Protein AF-0000000076817475 (afdb_homodimer)

Sequence (194 aa):
VDVDVATHVIVQDDGPKRSMLYIETADRPGLLLEVIKIITDVNVDVESAEIDTEGLVAKDKFHVSYRGAKLNSSLSQVLVNCLRYYLRRPETDEDSYVDVDVATHVIVQDDGPKRSMLYIETADRPGLLLEVIKIITDVNVDVESAEIDTEGLVAKDKFHVSYRGAKLNSSLSQVLVNCLRYYLRRPETDEDSY

Nearest PDB structures (foldseek):
  1sc6-assembly1_A  TM=7.808E-01  e=1.447E-03  Escherichia coli
  3k5p-assembly1_A  TM=7.601E-01  e=1.845E-03  Brucella abortus 2308
  2nyi-assembly1_A  TM=7.761E-01  e=9.490E-03  Galdieria sulphuraria
  6dzs-assembly1_A  TM=6.562E-01  e=2.655E-03  Mycoli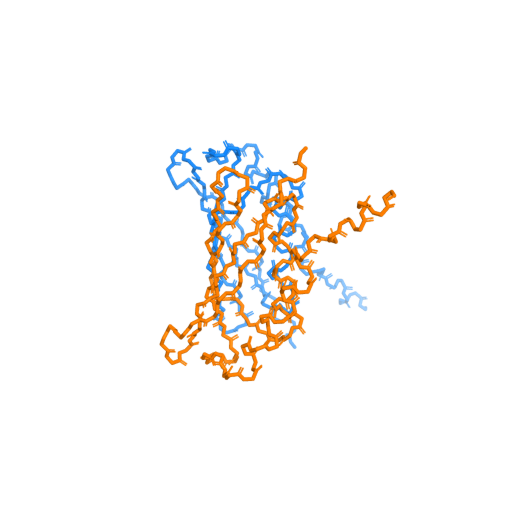cibacterium hassiacum DSM 44199
  1zpv-assembly1_C  TM=7.149E-01  e=4.882E-02  Streptococcus pneumoniae TIGR4

Structure (mmCIF, N/CA/C/O backbone):
data_AF-0000000076817475-model_v1
#
loop_
_entity.id
_entity.type
_entity.pdbx_description
1 polymer 'ACT domain-containing protein ACR'
#
loop_
_atom_site.group_PDB
_atom_site.id
_atom_site.type_symbol
_atom_site.label_atom_id
_atom_site.label_alt_id
_atom_site.label_comp_id
_atom_site.label_asym_id
_atom_site.label_entity_id
_atom_site.label_seq_id
_atom_site.pdbx_PDB_ins_code
_atom_site.Cartn_x
_atom_site.Cartn_y
_atom_site.Cartn_z
_atom_site.occupancy
_atom_site.B_iso_or_equiv
_atom_site.auth_seq_id
_atom_site.auth_comp_id
_atom_site.auth_asym_id
_atom_site.auth_atom_id
_atom_site.pdbx_PDB_model_num
ATOM 1 N N . VAL A 1 1 ? -27 4.543 -3.855 1 37.38 1 VAL A N 1
ATOM 2 C CA . VAL A 1 1 ? -27 5.383 -2.66 1 37.38 1 VAL A CA 1
ATOM 3 C C . VAL A 1 1 ? -25.578 5.805 -2.324 1 37.38 1 VAL A C 1
ATOM 5 O O . VAL A 1 1 ? -24.719 4.965 -2.035 1 37.38 1 VAL A O 1
ATOM 8 N N . ASP A 1 2 ? -25.156 6.809 -2.99 1 50.72 2 ASP A N 1
ATOM 9 C CA . ASP A 1 2 ? -23.875 7.465 -2.697 1 50.72 2 ASP A CA 1
ATOM 10 C C . ASP A 1 2 ? -23.703 7.668 -1.193 1 50.72 2 ASP A C 1
ATOM 12 O O . ASP A 1 2 ? -24.484 8.367 -0.558 1 50.72 2 ASP A O 1
ATOM 16 N N . VAL A 1 3 ? -23.422 6.547 -0.497 1 55.88 3 VAL A N 1
ATOM 17 C CA . VAL A 1 3 ? -23.266 6.68 0.948 1 55.88 3 VAL A CA 1
ATOM 18 C C . VAL A 1 3 ? -22.406 7.906 1.263 1 55.88 3 VAL A C 1
ATOM 20 O O . VAL A 1 3 ? -21.297 8.055 0.735 1 55.88 3 VAL A O 1
ATOM 23 N N . ASP A 1 4 ? -23 8.977 1.697 1 70 4 ASP A N 1
ATOM 24 C CA . ASP A 1 4 ? -22.359 10.219 2.127 1 70 4 ASP A CA 1
ATOM 25 C C . ASP A 1 4 ? -21.453 9.969 3.33 1 70 4 ASP A C 1
ATOM 27 O O . ASP A 1 4 ? -21.875 10.141 4.477 1 70 4 ASP A O 1
ATOM 31 N N . VAL A 1 5 ? -20.391 9.219 3.059 1 80.56 5 VAL A N 1
ATOM 32 C CA . VAL A 1 5 ? -19.453 9.008 4.156 1 80.56 5 VAL A CA 1
ATOM 33 C C . VAL A 1 5 ? -18.422 10.133 4.18 1 80.56 5 VAL A C 1
ATOM 35 O O . VAL A 1 5 ? -17.781 10.414 3.17 1 80.56 5 VAL A O 1
ATOM 38 N N . ALA A 1 6 ? -18.453 10.844 5.289 1 89.25 6 ALA A N 1
ATOM 39 C CA . ALA A 1 6 ? -17.453 11.891 5.469 1 89.25 6 ALA A CA 1
ATOM 40 C C . ALA A 1 6 ? -16.047 11.297 5.484 1 89.25 6 ALA A C 1
ATOM 42 O O . ALA A 1 6 ? -15.836 10.195 5.988 1 89.25 6 ALA A O 1
ATOM 43 N N . THR A 1 7 ? -15.141 11.992 4.852 1 95.38 7 THR A N 1
ATOM 44 C CA . THR A 1 7 ? -13.727 11.609 4.871 1 95.38 7 THR A CA 1
ATOM 45 C C . THR A 1 7 ? -13.031 12.188 6.094 1 95.38 7 THR A C 1
ATOM 47 O O . THR A 1 7 ? -13.062 13.398 6.316 1 95.38 7 THR A O 1
ATOM 50 N N . HIS A 1 8 ? -12.461 11.336 6.953 1 96.56 8 HIS A N 1
ATOM 51 C CA . HIS A 1 8 ? -11.672 11.727 8.117 1 96.56 8 HIS A CA 1
ATOM 52 C C . HIS A 1 8 ? -10.227 11.281 7.969 1 96.56 8 HIS A C 1
ATOM 54 O O . HIS A 1 8 ? -9.953 10.125 7.633 1 96.56 8 HIS A O 1
ATOM 60 N N . VAL A 1 9 ? -9.375 12.258 8.18 1 98.19 9 VAL A N 1
ATOM 61 C CA . VAL A 1 9 ? -7.941 11.992 8.102 1 98.19 9 VAL A CA 1
ATOM 62 C C . VAL A 1 9 ? -7.254 12.508 9.367 1 98.19 9 VAL A C 1
ATOM 64 O O . VAL A 1 9 ? -7.375 13.688 9.711 1 98.19 9 VAL A O 1
ATOM 67 N N . ILE A 1 10 ? -6.539 11.656 10.055 1 98.25 10 ILE A N 1
ATOM 68 C CA . ILE A 1 10 ? -5.84 12.023 11.281 1 98.25 10 ILE A CA 1
ATOM 69 C C . ILE A 1 10 ? -4.391 11.555 11.211 1 98.25 10 ILE A C 1
ATOM 71 O O . ILE A 1 10 ? -4.117 10.422 10.805 1 98.25 10 ILE A O 1
ATOM 75 N N . VAL A 1 11 ? -3.504 12.438 11.617 1 98.69 11 VAL A N 1
ATOM 76 C CA . VAL A 1 11 ? -2.096 12.078 11.758 1 98.69 11 VAL A CA 1
ATOM 77 C C . VAL A 1 11 ? -1.676 12.219 13.219 1 98.69 11 VAL A C 1
ATOM 79 O O . VAL A 1 11 ? -1.938 13.25 13.852 1 98.69 11 VAL A O 1
ATOM 82 N N . GLN A 1 12 ? -1.102 11.18 13.734 1 98.19 12 GLN A N 1
ATOM 83 C CA . GLN A 1 12 ? -0.612 11.195 15.102 1 98.19 12 GLN A CA 1
ATOM 84 C C . GLN A 1 12 ? 0.834 10.719 15.18 1 98.19 12 GLN A C 1
ATOM 86 O O . GLN A 1 12 ? 1.273 9.922 14.344 1 98.19 12 GLN A O 1
ATOM 91 N N . ASP A 1 13 ? 1.463 11.164 16.219 1 95.94 13 ASP A N 1
ATOM 92 C CA . ASP A 1 13 ? 2.814 10.664 16.453 1 95.94 13 ASP A CA 1
ATOM 93 C C . ASP A 1 13 ? 2.791 9.203 16.891 1 95.94 13 ASP A C 1
ATOM 95 O O . ASP A 1 13 ? 1.925 8.805 17.672 1 95.94 13 ASP A O 1
ATOM 99 N N . ASP A 1 14 ? 3.672 8.5 16.391 1 96.12 14 ASP A N 1
ATOM 100 C CA . ASP A 1 14 ? 3.881 7.113 16.781 1 96.12 14 ASP A CA 1
ATOM 101 C C . ASP A 1 14 ? 5.363 6.824 17.016 1 96.12 14 ASP A C 1
ATOM 103 O O . ASP A 1 14 ? 5.914 5.887 16.438 1 96.12 14 ASP A O 1
ATOM 107 N N . GLY A 1 15 ? 5.953 7.598 17.938 1 94.69 15 GLY A N 1
ATOM 108 C CA . GLY A 1 15 ? 7.383 7.562 18.203 1 94.69 15 GLY A CA 1
ATOM 109 C C . GLY A 1 15 ? 8.164 8.586 17.406 1 94.69 15 GLY A C 1
ATOM 110 O O . GLY A 1 15 ? 7.578 9.375 16.656 1 94.69 15 GLY A O 1
ATOM 111 N N . PRO A 1 16 ? 9.508 8.602 17.578 1 96.69 16 PRO A N 1
ATOM 112 C CA . PRO A 1 16 ? 10.336 9.609 16.922 1 96.69 16 PRO A CA 1
ATOM 113 C C . PRO A 1 16 ? 10.594 9.297 15.445 1 96.69 16 PRO A C 1
ATOM 115 O O . PRO A 1 16 ? 10.977 10.18 14.672 1 96.69 16 PRO A O 1
ATOM 118 N N . LYS A 1 17 ? 10.312 8.062 15.023 1 97.25 17 LYS A N 1
ATOM 119 C CA . LYS A 1 17 ? 10.758 7.629 13.703 1 97.25 17 LYS A CA 1
ATOM 120 C C . LYS A 1 17 ? 9.594 7.59 12.719 1 97.25 17 LYS A C 1
ATOM 122 O O . LYS A 1 17 ? 9.805 7.473 11.508 1 97.25 17 LYS A O 1
ATOM 127 N N . ARG A 1 18 ? 8.383 7.664 13.273 1 98.19 18 ARG A N 1
ATOM 128 C CA . ARG A 1 18 ? 7.258 7.539 12.359 1 98.19 18 ARG A CA 1
ATOM 129 C C . ARG A 1 18 ? 6.004 8.188 12.945 1 98.19 18 ARG A C 1
ATOM 131 O O . ARG A 1 18 ? 5.965 8.508 14.133 1 98.19 18 ARG A O 1
ATOM 138 N N . SER A 1 19 ? 4.992 8.453 12.086 1 98.81 19 SER A N 1
ATOM 139 C CA . SER A 1 19 ? 3.646 8.898 12.43 1 98.81 19 SER A CA 1
ATOM 140 C C . SER A 1 19 ? 2.596 7.887 11.984 1 98.81 19 SER A C 1
ATOM 142 O O . SER A 1 19 ? 2.844 7.074 11.094 1 98.81 19 SER A O 1
ATOM 144 N N . MET A 1 20 ? 1.527 7.898 12.695 1 98.81 20 MET A N 1
ATOM 145 C CA . MET A 1 20 ? 0.379 7.074 12.32 1 98.81 20 MET A CA 1
ATOM 146 C C . MET A 1 20 ? -0.664 7.902 11.578 1 98.81 20 MET A C 1
ATOM 148 O O . MET A 1 20 ? -1.111 8.938 12.07 1 98.81 20 MET A O 1
ATOM 152 N N . LEU A 1 21 ? -1.021 7.512 10.352 1 98.88 21 LEU A N 1
ATOM 153 C CA . LEU A 1 21 ? -2.062 8.109 9.523 1 98.88 21 LEU A CA 1
ATOM 154 C C . LEU A 1 21 ? -3.32 7.246 9.523 1 98.88 21 LEU A C 1
ATOM 156 O O . LEU A 1 21 ? -3.273 6.07 9.156 1 98.88 21 LEU A O 1
ATOM 160 N N . TYR A 1 22 ? -4.383 7.809 9.961 1 98.75 22 TYR A N 1
ATOM 161 C CA . TYR A 1 22 ? -5.695 7.168 9.93 1 98.75 22 TYR A CA 1
ATOM 162 C C . TYR A 1 22 ? -6.582 7.785 8.859 1 98.75 22 TYR A C 1
ATOM 164 O O . TYR A 1 22 ? -6.715 9.008 8.781 1 98.75 22 TYR A O 1
ATOM 172 N N . ILE A 1 23 ? -7.164 6.934 8.039 1 98.5 23 ILE A N 1
ATOM 173 C CA . ILE A 1 23 ? -8.055 7.402 6.988 1 98.5 23 ILE A CA 1
ATOM 174 C C . ILE A 1 23 ? -9.391 6.664 7.078 1 98.5 23 ILE A C 1
ATOM 176 O O . ILE A 1 23 ? -9.43 5.43 7.078 1 98.5 23 ILE A O 1
ATOM 180 N N . GLU A 1 24 ? -10.438 7.398 7.18 1 97.62 24 GLU A N 1
ATOM 181 C CA . GLU A 1 24 ? -11.805 6.891 7.125 1 97.62 24 GLU A CA 1
ATOM 182 C C . GLU A 1 24 ? -12.594 7.551 5.996 1 97.62 24 GLU A C 1
ATOM 184 O O . GLU A 1 24 ? -12.711 8.781 5.949 1 97.62 24 GLU A O 1
ATOM 189 N N . THR A 1 25 ? -13.102 6.801 5.055 1 96.88 25 THR A N 1
ATOM 190 C CA . THR A 1 25 ? -13.82 7.328 3.902 1 96.88 25 THR A CA 1
ATOM 191 C C . THR A 1 25 ? -14.641 6.234 3.23 1 96.88 25 THR A C 1
ATOM 193 O O . THR A 1 25 ? -14.555 5.062 3.613 1 96.88 25 THR A O 1
ATOM 196 N N . ALA A 1 26 ? -15.508 6.605 2.363 1 95.38 26 ALA A N 1
ATOM 197 C CA . ALA A 1 26 ? -16.25 5.613 1.594 1 95.38 26 ALA A CA 1
ATOM 198 C C . ALA A 1 26 ? -15.312 4.715 0.795 1 95.38 26 ALA A C 1
ATOM 200 O O . ALA A 1 26 ? -14.406 5.203 0.117 1 95.38 26 ALA A O 1
ATOM 201 N N . ASP A 1 27 ? -15.523 3.441 0.933 1 95.06 27 ASP A N 1
ATOM 202 C CA . ASP A 1 27 ? -14.688 2.504 0.185 1 95.06 27 ASP A CA 1
ATOM 203 C C . ASP A 1 27 ? -15.07 2.49 -1.294 1 95.06 27 ASP A C 1
ATOM 205 O O . ASP A 1 27 ? -16.234 2.701 -1.642 1 95.06 27 ASP A O 1
ATOM 209 N N . ARG A 1 28 ? -14.047 2.277 -2.127 1 93.19 28 ARG A N 1
ATOM 210 C CA . ARG A 1 28 ? -14.242 2.191 -3.57 1 93.19 28 ARG A CA 1
ATOM 211 C C . ARG A 1 28 ? -13.039 1.545 -4.246 1 93.19 28 ARG A C 1
ATOM 213 O O . ARG A 1 28 ? -11.938 1.535 -3.689 1 93.19 28 ARG A O 1
ATOM 220 N N . PRO A 1 29 ? -13.297 0.979 -5.375 1 92.06 29 PRO A N 1
ATOM 221 C CA . PRO A 1 29 ? -12.156 0.437 -6.121 1 92.06 29 PRO A CA 1
ATOM 222 C C . PRO A 1 29 ? -11.062 1.477 -6.371 1 92.06 29 PRO A C 1
ATOM 224 O O . PRO A 1 29 ? -11.359 2.6 -6.789 1 92.06 29 PRO A O 1
ATOM 227 N N . GLY A 1 30 ? -9.836 1.146 -6.078 1 94.69 30 GLY A N 1
ATOM 228 C CA . GLY A 1 30 ? -8.711 2.02 -6.387 1 94.69 30 GLY A CA 1
ATOM 229 C C . GLY A 1 30 ? -8.328 2.924 -5.234 1 94.69 30 GLY A C 1
ATOM 230 O O . GLY A 1 30 ? -7.34 3.66 -5.316 1 94.69 30 GLY A O 1
ATOM 231 N N . LEU A 1 31 ? -9.039 2.865 -4.176 1 96.44 31 LEU A N 1
ATOM 232 C CA . LEU A 1 31 ? -8.805 3.756 -3.045 1 96.44 31 LEU A CA 1
ATOM 233 C C . LEU A 1 31 ? -7.375 3.623 -2.535 1 96.44 31 LEU A C 1
ATOM 235 O O . LEU A 1 31 ? -6.68 4.625 -2.352 1 96.44 31 LEU A O 1
ATOM 239 N N . LEU A 1 32 ? -6.918 2.42 -2.361 1 97.5 32 LEU A N 1
ATOM 240 C CA . LEU A 1 32 ? -5.586 2.191 -1.817 1 97.5 32 LEU A CA 1
ATOM 241 C C . LEU A 1 32 ? -4.52 2.834 -2.699 1 97.5 32 LEU A C 1
ATOM 243 O O . LEU A 1 32 ? -3.645 3.547 -2.201 1 97.5 32 LEU A O 1
ATOM 247 N N . LEU A 1 33 ? -4.594 2.65 -3.965 1 97.12 33 LEU A N 1
ATOM 248 C CA . LEU A 1 33 ? -3.633 3.213 -4.906 1 97.12 33 LEU A CA 1
ATOM 249 C C . LEU A 1 33 ? -3.656 4.734 -4.863 1 97.12 33 LEU A C 1
ATOM 251 O O . LEU A 1 33 ? -2.602 5.379 -4.883 1 97.12 33 LEU A O 1
ATOM 255 N N . GLU A 1 34 ? -4.82 5.219 -4.793 1 97.06 34 GLU A N 1
ATOM 256 C CA . GLU A 1 34 ? -4.969 6.672 -4.723 1 97.06 34 GLU A CA 1
ATOM 257 C C . GLU A 1 34 ? -4.328 7.23 -3.459 1 97.06 34 GLU A C 1
ATOM 259 O O . GLU A 1 34 ? -3.588 8.219 -3.516 1 97.06 34 GLU A O 1
ATOM 264 N N . VAL A 1 35 ? -4.559 6.598 -2.357 1 98.19 35 VAL A N 1
ATOM 265 C CA . VAL A 1 35 ? -4.023 7.051 -1.077 1 98.19 35 VAL A CA 1
ATOM 266 C C . VAL A 1 35 ? -2.5 6.996 -1.104 1 98.19 35 VAL A C 1
ATOM 268 O O . VAL A 1 35 ? -1.83 7.973 -0.754 1 98.19 35 VAL A O 1
ATOM 271 N N . ILE A 1 36 ? -1.955 5.949 -1.541 1 98.12 36 ILE A N 1
ATOM 272 C CA . ILE A 1 36 ? -0.507 5.77 -1.555 1 98.12 36 ILE A CA 1
ATOM 273 C C . ILE A 1 36 ? 0.13 6.793 -2.49 1 98.12 36 ILE A C 1
ATOM 275 O O . ILE A 1 36 ? 1.186 7.355 -2.182 1 98.12 36 ILE A O 1
ATOM 279 N N . LYS A 1 37 ? -0.524 7.016 -3.588 1 97.5 37 LYS A N 1
ATOM 280 C CA . LYS A 1 37 ? -0.015 8.016 -4.523 1 97.5 37 LYS A CA 1
ATOM 281 C C . LYS A 1 37 ? 0.057 9.391 -3.873 1 97.5 37 LYS A C 1
ATOM 283 O O . LYS A 1 37 ? 1.061 10.094 -4.004 1 97.5 37 LYS A O 1
ATOM 288 N N . ILE A 1 38 ? -0.981 9.781 -3.205 1 98 38 ILE A N 1
ATOM 289 C CA . ILE A 1 38 ? -1.022 11.086 -2.557 1 98 38 ILE A CA 1
ATOM 290 C C . ILE A 1 38 ? 0.087 11.18 -1.512 1 98 38 ILE A C 1
ATOM 292 O O . ILE A 1 38 ? 0.782 12.195 -1.423 1 98 38 ILE A O 1
ATOM 296 N N . ILE A 1 39 ? 0.273 10.133 -0.756 1 98.44 39 ILE A N 1
ATOM 297 C CA . ILE A 1 39 ? 1.298 10.102 0.281 1 98.44 39 ILE A CA 1
ATOM 298 C C . ILE A 1 39 ? 2.676 10.281 -0.35 1 98.44 39 ILE A C 1
ATOM 300 O O . ILE A 1 39 ? 3.473 11.102 0.112 1 98.44 39 ILE A O 1
ATOM 304 N N . THR A 1 40 ? 2.951 9.555 -1.41 1 96.81 40 THR A N 1
ATOM 305 C CA . THR A 1 40 ? 4.27 9.562 -2.033 1 96.81 40 THR A CA 1
ATOM 306 C C . THR A 1 40 ? 4.508 10.875 -2.771 1 96.81 40 THR A C 1
ATOM 308 O O . THR A 1 40 ? 5.645 11.352 -2.852 1 96.81 40 THR A O 1
ATOM 311 N N . ASP A 1 41 ? 3.479 11.5 -3.297 1 96.62 41 ASP A N 1
ATOM 312 C CA . ASP A 1 41 ? 3.584 12.75 -4.047 1 96.62 41 ASP A CA 1
ATOM 313 C C . ASP A 1 41 ? 4.086 13.883 -3.154 1 96.62 41 ASP A C 1
ATOM 315 O O . ASP A 1 41 ? 4.723 14.82 -3.637 1 96.62 41 ASP A O 1
ATOM 319 N N . VAL A 1 42 ? 3.867 13.82 -1.876 1 97.06 42 VAL A N 1
ATOM 320 C CA . VAL A 1 42 ? 4.328 14.875 -0.986 1 97.06 42 VAL A CA 1
ATOM 321 C C . VAL A 1 42 ? 5.613 14.438 -0.285 1 97.06 42 VAL A C 1
ATOM 323 O O . VAL A 1 42 ? 5.969 14.977 0.766 1 97.06 42 VAL A O 1
ATOM 326 N N . ASN A 1 43 ? 6.219 13.383 -0.785 1 96 43 ASN A N 1
ATOM 327 C CA . ASN A 1 43 ? 7.535 12.898 -0.381 1 96 43 ASN A CA 1
ATOM 328 C C . ASN A 1 43 ? 7.5 12.258 1.004 1 96 43 ASN A C 1
ATOM 330 O O . ASN A 1 43 ? 8.461 12.375 1.77 1 96 43 ASN A O 1
ATOM 334 N N . VAL A 1 44 ? 6.383 11.719 1.345 1 98 44 VAL A N 1
ATOM 335 C CA . VAL A 1 44 ? 6.234 10.93 2.564 1 98 44 VAL A CA 1
ATOM 336 C C . VAL A 1 44 ? 6.379 9.445 2.244 1 98 44 VAL A C 1
ATOM 338 O O . VAL A 1 44 ? 5.855 8.969 1.236 1 98 44 VAL A O 1
ATOM 341 N N . ASP A 1 45 ? 7.062 8.711 3.129 1 97.44 45 ASP A N 1
ATOM 342 C CA . ASP A 1 45 ? 7.281 7.281 2.939 1 97.44 45 ASP A CA 1
ATOM 343 C C . ASP A 1 45 ? 6.242 6.461 3.697 1 97.44 45 ASP A C 1
ATOM 345 O O . ASP A 1 45 ? 5.895 6.785 4.832 1 97.44 45 ASP A O 1
ATOM 349 N N . VAL A 1 46 ? 5.828 5.445 3.08 1 98.44 46 VAL A N 1
ATOM 350 C CA . VAL A 1 46 ? 4.973 4.477 3.762 1 98.44 46 VAL A CA 1
ATOM 351 C C . VAL A 1 46 ? 5.824 3.352 4.34 1 98.44 46 VAL A C 1
ATOM 353 O O . VAL A 1 46 ? 6.543 2.666 3.607 1 98.44 46 VAL A O 1
ATOM 356 N N . GLU A 1 47 ? 5.734 3.131 5.629 1 98.12 47 GLU A N 1
ATOM 357 C CA . GLU A 1 47 ? 6.473 2.064 6.297 1 98.12 47 GLU A CA 1
ATOM 358 C C . GLU A 1 47 ? 5.641 0.788 6.383 1 98.12 47 GLU A C 1
ATOM 360 O O . GLU A 1 47 ? 6.172 -0.316 6.254 1 98.12 47 GLU A O 1
ATOM 365 N N . SER A 1 48 ? 4.434 0.992 6.684 1 98.62 48 SER A N 1
ATOM 366 C CA . SER A 1 48 ? 3.492 -0.122 6.719 1 98.62 48 SER A CA 1
ATOM 367 C C . SER A 1 48 ? 2.059 0.362 6.531 1 98.62 48 SER A C 1
ATOM 369 O O . SER A 1 48 ? 1.779 1.558 6.652 1 98.62 48 SER A O 1
ATOM 371 N N . ALA A 1 49 ? 1.202 -0.537 6.191 1 98.81 49 ALA A N 1
ATOM 372 C CA . ALA A 1 49 ? -0.212 -0.256 5.953 1 98.81 49 ALA A CA 1
ATOM 373 C C . ALA A 1 49 ? -1.09 -1.396 6.465 1 98.81 49 ALA A C 1
ATOM 375 O O . ALA A 1 49 ? -0.7 -2.564 6.398 1 98.81 49 ALA A O 1
ATOM 376 N N . GLU A 1 50 ? -2.205 -1.063 6.965 1 98.69 50 GLU A N 1
ATOM 377 C CA . GLU A 1 50 ? -3.297 -1.966 7.316 1 98.69 50 GLU A CA 1
ATOM 378 C C . GLU A 1 50 ? -4.613 -1.509 6.695 1 98.69 50 GLU A C 1
ATOM 380 O O . GLU A 1 50 ? -5.125 -0.436 7.027 1 98.69 50 GLU A O 1
ATOM 385 N N . ILE A 1 51 ? -5.125 -2.324 5.863 1 98.38 51 ILE A N 1
ATOM 386 C CA . ILE A 1 51 ? -6.332 -1.991 5.117 1 98.38 51 ILE A CA 1
ATOM 387 C C . ILE A 1 51 ? -7.535 -2.709 5.73 1 98.38 51 ILE A C 1
ATOM 389 O O . ILE A 1 51 ? -7.508 -3.93 5.914 1 98.38 51 ILE A O 1
ATOM 393 N N . ASP A 1 52 ? -8.508 -1.934 6.023 1 97.44 52 ASP A N 1
ATOM 394 C CA . ASP A 1 52 ? -9.727 -2.473 6.625 1 97.44 52 ASP A CA 1
ATOM 395 C C . ASP A 1 52 ? -10.969 -1.792 6.051 1 97.44 52 ASP A C 1
ATOM 397 O O . ASP A 1 52 ? -10.906 -0.639 5.621 1 97.44 52 ASP A O 1
ATOM 401 N N . THR A 1 53 ? -12.039 -2.566 5.988 1 96.62 53 THR A N 1
ATOM 402 C CA . THR A 1 53 ? -13.328 -2.053 5.531 1 96.62 53 THR A CA 1
ATOM 403 C C . THR A 1 53 ? -14.453 -2.535 6.441 1 96.62 53 THR A C 1
ATOM 405 O O . THR A 1 53 ? -14.578 -3.732 6.707 1 96.62 53 THR A O 1
ATOM 408 N N . GLU A 1 54 ? -15.18 -1.587 6.973 1 96 54 GLU A N 1
ATOM 409 C CA . GLU A 1 54 ? -16.375 -1.873 7.754 1 96 54 GLU A CA 1
ATOM 410 C C . GLU A 1 54 ? -17.641 -1.405 7.027 1 96 54 GLU A C 1
ATOM 412 O O . GLU A 1 54 ? -17.875 -0.203 6.906 1 96 54 GLU A O 1
ATOM 417 N N . GLY A 1 55 ? -18.438 -2.426 6.605 1 94.56 55 GLY A N 1
ATOM 418 C CA . GLY A 1 55 ? -19.531 -2.059 5.723 1 94.56 55 GLY A CA 1
ATOM 419 C C . GLY A 1 55 ? -19.078 -1.417 4.43 1 94.56 55 GLY A C 1
ATOM 420 O O . GLY A 1 55 ? -18.312 -2.021 3.67 1 94.56 55 GLY A O 1
ATOM 421 N N . LEU A 1 56 ? -19.438 -0.182 4.266 1 94.56 56 LEU A N 1
ATOM 422 C CA . LEU A 1 56 ? -19.062 0.546 3.057 1 94.56 56 LEU A CA 1
ATOM 423 C C . LEU A 1 56 ? -17.984 1.573 3.355 1 94.56 56 LEU A C 1
ATOM 425 O O . LEU A 1 56 ? -17.562 2.32 2.467 1 94.56 56 LEU A O 1
ATOM 429 N N . VAL A 1 57 ? -17.453 1.505 4.637 1 96.38 57 VAL A N 1
ATOM 430 C CA . VAL A 1 57 ? -16.5 2.523 5.066 1 96.38 57 VAL A CA 1
ATOM 431 C C . VAL A 1 57 ? -15.109 1.911 5.172 1 96.38 57 VAL A C 1
ATOM 433 O O . VAL A 1 57 ? -14.914 0.92 5.879 1 96.38 57 VAL A O 1
ATOM 436 N N . ALA A 1 58 ? -14.195 2.516 4.461 1 97.56 58 ALA A N 1
ATOM 437 C CA . ALA A 1 58 ? -12.789 2.156 4.605 1 97.56 58 ALA A CA 1
ATOM 438 C C . ALA A 1 58 ? -12.172 2.812 5.84 1 97.56 58 ALA A C 1
ATOM 440 O O . ALA A 1 58 ? -12.32 4.02 6.043 1 97.56 58 ALA A O 1
ATOM 441 N N . LYS A 1 59 ? -11.484 2.039 6.625 1 98.25 59 LYS A N 1
ATOM 442 C CA . LYS A 1 59 ? -10.758 2.502 7.805 1 98.25 59 LYS A CA 1
ATOM 443 C C . LYS A 1 59 ? -9.297 2.061 7.762 1 98.25 59 LYS A C 1
ATOM 445 O O . LYS A 1 59 ? -8.891 1.169 8.508 1 98.25 59 LYS A O 1
ATOM 450 N N . ASP A 1 60 ? -8.539 2.705 7.012 1 98.62 60 ASP A N 1
ATOM 451 C CA . ASP A 1 60 ? -7.16 2.303 6.742 1 98.62 60 ASP A CA 1
ATOM 452 C C . ASP A 1 60 ? -6.184 3 7.688 1 98.62 60 ASP A C 1
ATOM 454 O O . ASP A 1 60 ? -6.398 4.152 8.07 1 98.62 60 ASP A O 1
ATOM 458 N N . LYS A 1 61 ? -5.074 2.311 7.934 1 98.75 61 LYS A N 1
ATOM 459 C CA . LYS A 1 61 ? -3.982 2.836 8.75 1 98.75 61 LYS A CA 1
ATOM 460 C C . LYS A 1 61 ? -2.646 2.719 8.023 1 98.75 61 LYS A C 1
ATOM 462 O O . LYS A 1 61 ? -2.352 1.685 7.418 1 98.75 61 LYS A O 1
ATOM 467 N N . PHE A 1 62 ? -1.886 3.777 8.148 1 98.88 62 PHE A N 1
ATOM 468 C CA . PHE A 1 62 ? -0.56 3.799 7.543 1 98.88 62 PHE A CA 1
ATOM 469 C C . PHE A 1 62 ? 0.479 4.32 8.531 1 98.88 62 PHE A C 1
ATOM 471 O O . PHE A 1 62 ? 0.301 5.387 9.125 1 98.88 62 PHE A O 1
ATOM 478 N N . HIS A 1 63 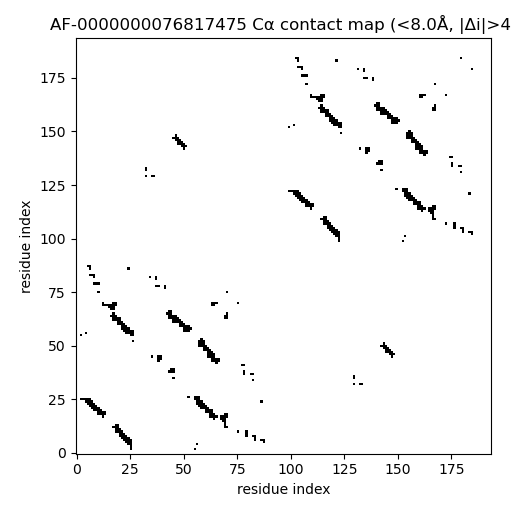? 1.473 3.568 8.773 1 98.81 63 HIS A N 1
ATOM 479 C CA . HIS A 1 63 ? 2.662 4.164 9.367 1 98.81 63 HIS A CA 1
ATOM 480 C C . HIS A 1 63 ? 3.51 4.871 8.312 1 98.81 63 HIS A C 1
ATOM 482 O O . HIS A 1 63 ? 3.9 4.266 7.316 1 98.81 63 HIS A O 1
ATOM 488 N N . VAL A 1 64 ? 3.818 6.141 8.586 1 98.75 64 VAL A N 1
ATOM 489 C CA . VAL A 1 64 ? 4.492 6.938 7.562 1 98.75 64 VAL A CA 1
ATOM 490 C C . VAL A 1 64 ? 5.664 7.695 8.188 1 98.75 64 VAL A C 1
ATOM 492 O O . VAL A 1 64 ? 5.688 7.918 9.406 1 98.75 64 VAL A O 1
ATOM 495 N N . SER A 1 65 ? 6.574 8.023 7.355 1 98.62 65 SER A N 1
ATOM 496 C CA . SER A 1 65 ? 7.742 8.766 7.824 1 98.62 65 SER A CA 1
ATOM 497 C C . SER A 1 65 ? 8.273 9.703 6.742 1 98.62 65 SER A C 1
ATOM 499 O O . SER A 1 65 ? 7.879 9.602 5.578 1 98.62 65 SER A O 1
ATOM 501 N N . TYR A 1 66 ? 9.008 10.695 7.164 1 98.06 66 TYR A N 1
ATOM 502 C CA . TYR A 1 66 ? 9.797 11.547 6.285 1 98.06 66 TYR A CA 1
ATOM 503 C C . TYR A 1 66 ? 11.281 11.406 6.578 1 98.06 66 TYR A C 1
ATOM 505 O O . TYR A 1 66 ? 11.758 11.82 7.641 1 98.06 66 TYR A O 1
ATOM 513 N N . ARG A 1 67 ? 11.93 10.766 5.68 1 95.62 67 ARG A N 1
ATOM 514 C CA . ARG A 1 67 ? 13.359 10.539 5.832 1 95.62 67 ARG A CA 1
ATOM 515 C C . ARG A 1 67 ? 13.672 9.875 7.168 1 95.62 67 ARG A C 1
ATOM 517 O O . ARG A 1 67 ? 14.586 10.289 7.879 1 95.62 67 ARG A O 1
ATOM 524 N N . GLY A 1 68 ? 12.828 8.922 7.508 1 95.69 68 GLY A N 1
ATOM 525 C CA . GLY A 1 68 ? 13.094 8.102 8.672 1 95.69 68 GLY A CA 1
ATOM 526 C C . GLY A 1 68 ? 12.656 8.75 9.977 1 95.69 68 GLY A C 1
ATOM 527 O O . GLY A 1 68 ? 12.93 8.219 11.055 1 95.69 68 GLY A O 1
ATOM 528 N N . ALA A 1 69 ? 11.969 9.867 9.93 1 98.06 69 ALA A N 1
ATOM 529 C CA . ALA A 1 69 ? 11.469 10.562 11.109 1 98.06 69 ALA A CA 1
ATOM 530 C C . ALA A 1 69 ? 9.961 10.781 11.023 1 98.06 69 ALA A C 1
ATOM 532 O O . ALA A 1 69 ? 9.375 10.719 9.938 1 98.06 69 ALA A O 1
ATOM 533 N N . LYS A 1 70 ? 9.352 10.961 12.172 1 98.56 70 LYS A N 1
ATOM 534 C CA . LYS A 1 70 ? 7.938 11.305 12.18 1 98.56 70 LYS A CA 1
ATOM 535 C C . LYS A 1 70 ? 7.684 12.609 11.43 1 98.56 70 LYS A C 1
ATOM 537 O O . LYS A 1 70 ? 8.586 13.43 11.281 1 98.56 70 LYS A O 1
ATOM 542 N N . LEU A 1 71 ? 6.473 12.797 11 1 98.62 71 LEU A N 1
ATOM 543 C CA . LEU A 1 71 ? 6.117 14.023 10.289 1 98.62 71 LEU A CA 1
ATOM 544 C C . LEU A 1 71 ? 6.109 15.219 11.234 1 98.62 71 LEU A C 1
ATOM 546 O O . LEU A 1 71 ? 5.641 15.109 12.375 1 98.62 71 LEU A O 1
ATOM 550 N N . ASN A 1 72 ? 6.621 16.281 10.812 1 98.12 72 ASN A N 1
ATOM 551 C CA . ASN A 1 72 ? 6.406 17.516 11.586 1 98.12 72 ASN A CA 1
ATOM 552 C C . ASN A 1 72 ? 5.035 18.109 11.305 1 98.12 72 ASN A C 1
ATOM 554 O O . ASN A 1 72 ? 4.293 17.625 10.453 1 98.12 72 ASN A O 1
ATOM 558 N N . SER A 1 73 ? 4.766 19.141 12.039 1 97.44 73 SER A N 1
ATOM 559 C CA . SER A 1 73 ? 3.426 19.719 11.984 1 97.44 73 SER A CA 1
ATOM 560 C C . SER A 1 73 ? 3.096 20.219 10.578 1 97.44 73 SER A C 1
ATOM 562 O O . SER A 1 73 ? 1.974 20.031 10.102 1 97.44 73 SER A O 1
ATOM 564 N N . SER A 1 74 ? 4.012 20.781 9.914 1 97.94 74 SER A N 1
ATOM 565 C CA . SER A 1 74 ? 3.789 21.344 8.586 1 97.94 74 SER A CA 1
ATOM 566 C C . SER A 1 74 ? 3.51 20.25 7.566 1 97.94 74 SER A C 1
ATOM 568 O O . SER A 1 74 ? 2.541 20.328 6.809 1 97.94 74 SER A O 1
ATOM 570 N N . LEU A 1 75 ? 4.332 19.281 7.562 1 98.19 75 LEU A N 1
ATOM 571 C CA . LEU A 1 75 ? 4.176 18.172 6.617 1 98.19 75 LEU A CA 1
ATOM 572 C C . LEU A 1 75 ? 2.889 17.406 6.891 1 98.19 75 LEU A C 1
ATOM 574 O O . LEU A 1 75 ? 2.193 17 5.957 1 98.19 75 LEU A O 1
ATOM 578 N N . SER A 1 76 ? 2.602 17.188 8.141 1 98.5 76 SER A N 1
ATOM 579 C CA . SER A 1 76 ? 1.346 16.562 8.523 1 98.5 76 SER A CA 1
ATOM 580 C C . SER A 1 76 ? 0.147 17.312 7.949 1 98.5 76 SER A C 1
ATOM 582 O O . SER A 1 76 ? -0.777 16.688 7.414 1 98.5 76 SER A O 1
ATOM 584 N N . GLN A 1 77 ? 0.227 18.578 8.086 1 98 77 GLN A N 1
ATOM 585 C CA . GLN A 1 77 ? -0.881 19.391 7.609 1 98 77 GLN A CA 1
ATOM 586 C C . GLN A 1 77 ? -1.011 19.312 6.09 1 98 77 GLN A C 1
ATOM 588 O O . GLN A 1 77 ? -2.121 19.234 5.562 1 98 77 GLN A O 1
ATOM 593 N N . VAL A 1 78 ? 0.062 19.375 5.398 1 98.31 78 VAL A N 1
ATOM 594 C CA . VAL A 1 78 ? 0.056 19.25 3.945 1 98.31 78 VAL A CA 1
ATOM 595 C C . VAL A 1 78 ? -0.562 17.906 3.545 1 98.31 78 VAL A C 1
ATOM 597 O O . VAL A 1 78 ? -1.439 17.859 2.68 1 98.31 78 VAL A O 1
ATOM 600 N N . LEU A 1 79 ? -0.155 16.828 4.168 1 98.56 79 LEU A N 1
ATOM 601 C CA . LEU A 1 79 ? -0.641 15.492 3.859 1 98.56 79 LEU A CA 1
ATOM 602 C C . LEU A 1 79 ? -2.141 15.383 4.109 1 98.56 79 LEU A C 1
ATOM 604 O O . LEU A 1 79 ? -2.887 14.906 3.254 1 98.56 79 LEU A O 1
ATOM 608 N N . VAL A 1 80 ? -2.568 15.883 5.281 1 98.19 80 VAL A N 1
ATOM 609 C CA . VAL A 1 80 ? -3.979 15.836 5.656 1 98.19 80 VAL A CA 1
ATOM 610 C C . VAL A 1 80 ? -4.809 16.625 4.645 1 98.19 80 VAL A C 1
ATOM 612 O O . VAL A 1 80 ? -5.84 16.141 4.168 1 98.19 80 VAL A O 1
ATOM 615 N N . ASN A 1 81 ? -4.352 17.812 4.297 1 97.5 81 ASN A N 1
ATOM 616 C CA . ASN A 1 81 ? -5.074 18.656 3.352 1 97.5 81 ASN A CA 1
ATOM 617 C C . ASN A 1 81 ? -5.176 18 1.978 1 97.5 81 ASN A C 1
ATOM 619 O O . ASN A 1 81 ? -6.234 18.031 1.346 1 97.5 81 ASN A O 1
ATOM 623 N N . CYS A 1 82 ? -4.117 17.422 1.531 1 97.94 82 CYS A N 1
ATOM 624 C CA . CYS A 1 82 ? -4.117 16.75 0.238 1 97.94 82 CYS A CA 1
ATOM 625 C C . CYS A 1 82 ? -5.086 15.578 0.235 1 97.94 82 CYS A C 1
ATOM 627 O O . CYS A 1 82 ? -5.891 15.43 -0.688 1 97.94 82 CYS A O 1
ATOM 629 N N . LEU A 1 83 ? -5.027 14.75 1.261 1 98.19 83 LEU A N 1
ATOM 630 C CA . LEU A 1 83 ? -5.887 13.57 1.337 1 98.19 83 LEU A CA 1
ATOM 631 C C . LEU A 1 83 ? -7.355 13.977 1.42 1 98.19 83 LEU A C 1
ATOM 633 O O . LEU A 1 83 ? -8.203 13.391 0.748 1 98.19 83 LEU A O 1
ATOM 637 N N . ARG A 1 84 ? -7.609 14.992 2.201 1 96.25 84 ARG A N 1
ATOM 638 C CA . ARG A 1 84 ? -8.984 15.461 2.318 1 96.25 84 ARG A CA 1
ATOM 639 C C . ARG A 1 84 ? -9.492 16.016 0.991 1 96.25 84 ARG A C 1
ATOM 641 O O . ARG A 1 84 ? -10.656 15.812 0.629 1 96.25 84 ARG A O 1
ATOM 648 N N . TYR A 1 85 ? -8.68 16.703 0.323 1 95.19 85 TYR A N 1
ATOM 649 C CA . TYR A 1 85 ? -9.055 17.312 -0.949 1 95.19 85 TYR A CA 1
ATOM 650 C C . TYR A 1 85 ? -9.328 16.25 -2.004 1 95.19 85 TYR A C 1
ATOM 652 O O . TYR A 1 85 ? -10.367 16.266 -2.662 1 95.19 85 TYR A O 1
ATOM 660 N N . TYR A 1 86 ? -8.508 15.266 -2.141 1 94.69 86 TYR A N 1
ATOM 661 C CA . TYR A 1 86 ? -8.57 14.328 -3.254 1 94.69 86 TYR A CA 1
ATOM 662 C C . TYR A 1 86 ? -9.547 13.195 -2.961 1 94.69 86 TYR A C 1
ATOM 664 O O . TYR A 1 86 ? -10.125 12.617 -3.881 1 94.69 86 TYR A O 1
ATOM 672 N N . LEU A 1 87 ? -9.742 12.836 -1.738 1 94.06 87 LEU A N 1
ATOM 673 C CA . LEU A 1 87 ? -10.617 11.719 -1.396 1 94.06 87 LEU A CA 1
ATOM 674 C C . LEU A 1 87 ? -12.055 12.188 -1.219 1 94.06 87 LEU A C 1
ATOM 676 O O . LEU A 1 87 ? -12.969 11.367 -1.119 1 94.06 87 LEU A O 1
ATOM 680 N N . ARG A 1 88 ? -12.172 13.484 -1.152 1 79.88 88 ARG A N 1
ATOM 681 C CA . ARG A 1 88 ? -13.523 14.016 -1.036 1 79.88 88 ARG A CA 1
ATOM 682 C C . ARG A 1 88 ? -14.32 13.773 -2.312 1 79.88 88 ARG A C 1
ATOM 684 O O . ARG A 1 88 ? -13.812 13.977 -3.418 1 79.88 88 ARG A O 1
ATOM 691 N N . ARG A 1 89 ? -15.164 12.812 -2.344 1 64.62 89 ARG A N 1
ATOM 692 C CA . ARG A 1 89 ? -16.094 12.68 -3.465 1 64.62 89 ARG A CA 1
ATOM 693 C C . ARG A 1 89 ? -16.75 14.016 -3.795 1 64.62 89 ARG A C 1
ATOM 695 O O . ARG A 1 89 ? -17.094 14.781 -2.895 1 64.62 89 ARG A O 1
ATOM 702 N N . PRO A 1 90 ? -16.406 14.492 -5.082 1 52.09 90 PRO A N 1
ATOM 703 C CA . PRO A 1 90 ? -17.109 15.734 -5.406 1 52.09 90 PRO A CA 1
ATOM 704 C C . PRO A 1 90 ? -18.547 15.734 -4.914 1 52.09 90 PRO A C 1
ATOM 706 O O . PRO A 1 90 ? -19.188 14.68 -4.859 1 52.09 90 PRO A O 1
ATOM 709 N N . GLU A 1 91 ? -18.812 16.391 -3.855 1 46.5 91 GLU A N 1
ATOM 710 C CA . GLU A 1 91 ? -20.219 16.703 -3.711 1 46.5 91 GLU A CA 1
ATOM 711 C C . GLU A 1 91 ? -20.891 16.906 -5.07 1 46.5 91 GLU A C 1
ATOM 713 O O . GLU A 1 91 ? -20.406 17.688 -5.895 1 46.5 91 GLU A O 1
ATOM 718 N N . THR A 1 92 ? -21.094 15.82 -5.801 1 43.91 92 THR A N 1
ATOM 719 C CA . THR A 1 92 ? -21.938 16.094 -6.953 1 43.91 92 THR A CA 1
ATOM 720 C C . THR A 1 92 ? -22.922 17.219 -6.641 1 43.91 92 THR A C 1
ATOM 722 O O . THR A 1 92 ? -23.688 17.125 -5.684 1 43.91 92 THR A O 1
ATOM 725 N N . ASP A 1 93 ? -22.469 18.453 -6.715 1 41.69 93 ASP A N 1
ATOM 726 C CA . ASP A 1 93 ? -23.5 19.469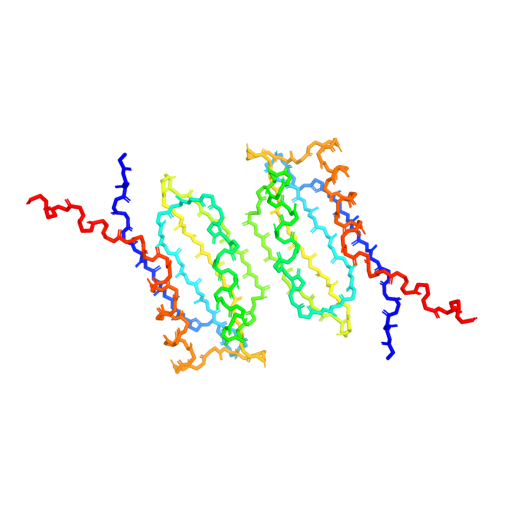 -6.926 1 41.69 93 ASP A CA 1
ATOM 727 C C . ASP A 1 93 ? -24.594 18.938 -7.848 1 41.69 93 ASP A C 1
ATOM 729 O O . ASP A 1 93 ? -24.609 19.25 -9.039 1 41.69 93 ASP A O 1
ATOM 733 N N . GLU A 1 94 ? -24.688 17.672 -7.961 1 41.16 94 GLU A N 1
ATOM 734 C CA . GLU A 1 94 ? -25.781 17.312 -8.867 1 41.16 94 GLU A CA 1
ATOM 735 C C . GLU A 1 94 ? -27.125 17.812 -8.344 1 41.16 94 GLU A C 1
ATOM 737 O O . GLU A 1 94 ? -28.156 17.641 -8.984 1 41.16 94 GLU A O 1
ATOM 742 N N . ASP A 1 95 ? -27.297 18.047 -7.059 1 40.41 95 ASP A N 1
ATOM 743 C CA . ASP A 1 95 ? -28.703 18.359 -6.855 1 40.41 95 ASP A CA 1
ATOM 744 C C . ASP A 1 95 ? -29.078 19.672 -7.539 1 40.41 95 ASP A C 1
ATOM 746 O O . ASP A 1 95 ? -30.156 20.234 -7.285 1 40.41 95 ASP A O 1
ATOM 750 N N . SER A 1 96 ? -28.047 20.438 -7.988 1 38.31 96 SER A N 1
ATOM 751 C CA . SER A 1 96 ? -28.656 21.672 -8.5 1 38.31 96 SER A CA 1
ATOM 752 C C . SER A 1 96 ? -29.391 21.422 -9.812 1 38.31 96 SER A C 1
ATOM 754 O O . SER A 1 96 ? -28.75 21.312 -10.867 1 38.31 96 SER A O 1
ATOM 756 N N . TYR A 1 97 ? -30.109 20.234 -9.922 1 30.67 97 TYR A N 1
ATOM 757 C CA . TYR A 1 97 ? -31.156 20.516 -10.891 1 30.67 97 TYR A CA 1
ATOM 758 C C . TYR A 1 97 ? -32.062 21.656 -10.422 1 30.67 97 TYR A C 1
ATOM 760 O O . TYR A 1 97 ? -32.25 21.844 -9.219 1 30.67 97 TYR A O 1
ATOM 768 N N . VAL B 1 1 ? 25.75 2.311 -11.031 1 37.62 1 VAL B N 1
ATOM 769 C CA . VAL B 1 1 ? 25.922 0.872 -10.867 1 37.62 1 VAL B CA 1
ATOM 770 C C . VAL B 1 1 ? 24.562 0.207 -10.695 1 37.62 1 VAL B C 1
ATOM 772 O O . VAL B 1 1 ? 23.844 0.5 -9.742 1 37.62 1 VAL B O 1
ATOM 775 N N . ASP B 1 2 ? 23.938 0.022 -11.797 1 51.16 2 ASP B N 1
ATOM 776 C CA . ASP B 1 2 ? 22.688 -0.741 -11.852 1 51.16 2 ASP B CA 1
ATOM 777 C C . ASP B 1 2 ? 22.797 -2.02 -11.023 1 51.16 2 ASP B C 1
ATOM 779 O O . ASP B 1 2 ? 23.625 -2.887 -11.305 1 51.16 2 ASP B O 1
ATOM 783 N N . VAL B 1 3 ? 22.766 -1.834 -9.688 1 56.41 3 VAL B N 1
ATOM 784 C CA . VAL B 1 3 ? 22.891 -3.02 -8.844 1 56.41 3 VAL B CA 1
ATOM 785 C C . VAL B 1 3 ? 22.016 -4.141 -9.398 1 56.41 3 VAL B C 1
ATOM 787 O O . VAL B 1 3 ? 20.812 -3.947 -9.625 1 56.41 3 VAL B O 1
ATOM 790 N N . ASP B 1 4 ? 22.578 -5.129 -10.039 1 70.62 4 ASP B N 1
ATOM 791 C CA . ASP B 1 4 ? 21.938 -6.324 -10.57 1 70.62 4 ASP B CA 1
ATOM 792 C C . ASP B 1 4 ? 21.297 -7.148 -9.453 1 70.62 4 ASP B C 1
ATOM 794 O O . ASP B 1 4 ? 21.906 -8.086 -8.938 1 70.62 4 ASP B O 1
ATOM 798 N N . VAL B 1 5 ? 20.281 -6.547 -8.867 1 80.81 5 VAL B N 1
ATOM 799 C CA . VAL B 1 5 ? 19.578 -7.312 -7.836 1 80.81 5 VAL B CA 1
ATOM 800 C C . VAL B 1 5 ? 18.484 -8.156 -8.469 1 80.81 5 VAL B C 1
ATOM 802 O O . VAL B 1 5 ? 17.625 -7.637 -9.195 1 80.81 5 VAL B O 1
ATOM 805 N N . ALA B 1 6 ? 18.656 -9.445 -8.312 1 89.44 6 ALA B N 1
ATOM 806 C CA . ALA B 1 6 ? 17.609 -10.352 -8.789 1 89.44 6 ALA B CA 1
ATOM 807 C C . ALA B 1 6 ? 16.281 -10.102 -8.07 1 89.44 6 ALA B C 1
ATOM 809 O O . ALA B 1 6 ? 16.281 -9.758 -6.883 1 89.44 6 ALA B O 1
ATOM 810 N N . THR B 1 7 ? 15.219 -10.18 -8.812 1 95.5 7 THR B N 1
ATOM 811 C CA . THR B 1 7 ? 13.883 -10.07 -8.242 1 95.5 7 THR B CA 1
ATOM 812 C C . THR B 1 7 ? 13.375 -11.43 -7.766 1 95.5 7 THR B C 1
ATOM 814 O O . THR B 1 7 ? 13.336 -12.391 -8.539 1 95.5 7 THR B O 1
ATOM 817 N N . HIS B 1 8 ? 13.062 -11.547 -6.473 1 96.62 8 HIS B N 1
ATOM 818 C CA . HIS B 1 8 ? 12.477 -12.742 -5.879 1 96.62 8 HIS B CA 1
ATOM 819 C C . HIS B 1 8 ? 11.078 -12.469 -5.355 1 96.62 8 HIS B C 1
ATOM 821 O O . HIS B 1 8 ? 10.852 -11.484 -4.652 1 96.62 8 HIS B O 1
ATOM 827 N N . VAL B 1 9 ? 10.195 -13.344 -5.785 1 98.19 9 VAL B N 1
ATOM 828 C CA . VAL B 1 9 ? 8.805 -13.234 -5.359 1 98.19 9 VAL B CA 1
ATOM 829 C C . VAL B 1 9 ? 8.328 -14.586 -4.809 1 98.19 9 VAL B C 1
ATOM 831 O O . VAL B 1 9 ? 8.414 -15.602 -5.496 1 98.19 9 VAL B O 1
ATOM 834 N N . ILE B 1 10 ? 7.84 -14.594 -3.598 1 98.31 10 ILE B N 1
ATOM 835 C CA . ILE B 1 10 ? 7.355 -15.812 -2.963 1 98.31 10 ILE B CA 1
ATOM 836 C C . ILE B 1 10 ? 5.961 -15.578 -2.385 1 98.31 10 ILE B C 1
ATOM 838 O O . ILE B 1 10 ? 5.711 -14.547 -1.754 1 98.31 10 ILE B O 1
ATOM 842 N N . VAL B 1 11 ? 5.098 -16.531 -2.635 1 98.69 11 VAL B N 1
ATOM 843 C CA . VAL B 1 11 ? 3.777 -16.531 -2.012 1 98.69 11 VAL B CA 1
ATOM 844 C C . VAL 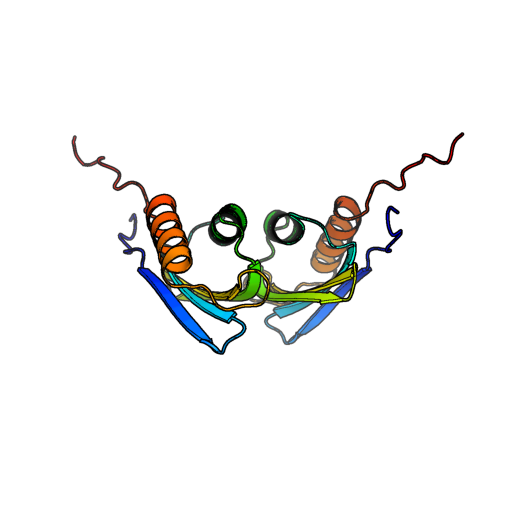B 1 11 ? 3.627 -17.766 -1.112 1 98.69 11 VAL B C 1
ATOM 846 O O . VAL B 1 11 ? 3.912 -18.875 -1.531 1 98.69 11 VAL B O 1
ATOM 849 N N . GLN B 1 12 ? 3.25 -17.5 0.098 1 98.25 12 GLN B N 1
ATOM 850 C CA . GLN B 1 12 ? 3.029 -18.578 1.051 1 98.25 12 GLN B CA 1
ATOM 851 C C . GLN B 1 12 ? 1.671 -18.453 1.731 1 98.25 12 GLN B C 1
ATOM 853 O O . GLN B 1 12 ? 1.154 -17.344 1.886 1 98.25 12 GLN B O 1
ATOM 858 N N . ASP B 1 13 ? 1.207 -19.578 2.176 1 96.12 13 ASP B N 1
ATOM 859 C CA . ASP B 1 13 ? -0.03 -19.547 2.949 1 96.12 13 ASP B CA 1
ATOM 860 C C . ASP B 1 13 ? 0.201 -18.922 4.324 1 96.12 13 ASP B C 1
ATOM 862 O O . ASP B 1 13 ? 1.229 -19.172 4.957 1 96.12 13 ASP B O 1
ATOM 866 N N . ASP B 1 14 ? -0.689 -18.141 4.703 1 96.38 14 ASP B N 1
ATOM 867 C CA . ASP B 1 14 ? -0.7 -17.562 6.039 1 96.38 14 ASP B CA 1
ATOM 868 C C . ASP B 1 14 ? -2.082 -17.672 6.676 1 96.38 14 ASP B C 1
ATOM 870 O O . ASP B 1 14 ? -2.654 -16.656 7.105 1 96.38 14 ASP B O 1
ATOM 874 N N . GLY B 1 15 ? -2.551 -18.922 6.797 1 95 15 GLY B N 1
ATOM 875 C CA . GLY B 1 15 ? -3.898 -19.219 7.258 1 95 15 GLY B CA 1
ATOM 876 C C . GLY B 1 15 ? -4.898 -19.359 6.125 1 95 15 GLY B C 1
ATOM 877 O O . GLY B 1 15 ? -4.531 -19.266 4.953 1 95 15 GLY B O 1
ATOM 878 N N . PRO B 1 16 ? -6.184 -19.609 6.492 1 96.88 16 PRO B N 1
ATOM 879 C CA . PRO B 1 16 ? -7.203 -19.844 5.469 1 96.88 16 PRO B CA 1
ATOM 880 C C . PRO B 1 16 ? -7.699 -18.562 4.82 1 96.88 16 PRO B C 1
ATOM 882 O O . PRO B 1 16 ? -8.289 -18.594 3.738 1 96.88 16 PRO B O 1
ATOM 885 N N . LYS B 1 17 ? -7.398 -17.406 5.422 1 97.38 17 LYS B N 1
ATOM 886 C CA . LYS B 1 17 ? -8.047 -16.156 4.988 1 97.38 17 LYS B CA 1
ATOM 887 C C . LYS B 1 17 ? -7.086 -15.305 4.172 1 97.38 17 LYS B C 1
ATOM 889 O O . LYS B 1 17 ? -7.508 -14.344 3.523 1 97.38 17 LYS B O 1
ATOM 894 N N . ARG B 1 18 ? -5.816 -15.664 4.242 1 98.25 18 ARG B N 1
ATOM 895 C CA . ARG B 1 18 ? -4.871 -14.805 3.541 1 98.25 18 ARG B CA 1
ATOM 896 C C . ARG B 1 18 ? -3.594 -15.555 3.191 1 98.25 18 ARG B C 1
ATOM 898 O O . ARG B 1 18 ? -3.355 -16.656 3.699 1 98.25 18 ARG B O 1
ATOM 905 N N . SER B 1 19 ? -2.783 -15 2.26 1 98.81 19 SER B N 1
ATOM 906 C CA . SER B 1 19 ? -1.441 -15.438 1.889 1 98.81 19 SER B CA 1
ATOM 907 C C . SER B 1 19 ? -0.411 -14.352 2.168 1 98.81 19 SER B C 1
ATOM 909 O O . SER B 1 19 ? -0.755 -13.172 2.252 1 98.81 19 SER B O 1
ATOM 911 N N . MET B 1 20 ? 0.757 -14.789 2.41 1 98.81 20 MET B N 1
ATOM 912 C CA . MET B 1 20 ? 1.882 -13.875 2.572 1 98.81 20 MET B CA 1
ATOM 913 C C . MET B 1 20 ? 2.689 -13.766 1.283 1 98.81 20 MET B C 1
ATOM 915 O O . MET B 1 20 ? 3.129 -14.781 0.737 1 98.81 20 MET B O 1
ATOM 919 N N . LEU B 1 21 ? 2.85 -12.562 0.728 1 98.88 21 LEU B N 1
ATOM 920 C CA . LEU B 1 21 ? 3.658 -12.242 -0.445 1 98.88 21 LEU B CA 1
ATOM 921 C C . LEU B 1 21 ? 4.965 -11.57 -0.038 1 98.88 21 LEU B C 1
ATOM 923 O O . LEU B 1 21 ? 4.953 -10.531 0.617 1 98.88 21 LEU B O 1
ATOM 927 N N . TYR B 1 22 ? 6.035 -12.172 -0.377 1 98.75 22 TYR B N 1
ATOM 928 C CA . TYR B 1 22 ? 7.367 -11.617 -0.164 1 98.75 22 TYR B CA 1
ATOM 929 C C . TYR B 1 22 ? 7.977 -11.141 -1.478 1 98.75 22 TYR B C 1
ATOM 931 O O . TYR B 1 22 ? 7.98 -11.875 -2.469 1 98.75 22 TYR B O 1
ATOM 939 N N . ILE B 1 23 ? 8.461 -9.922 -1.471 1 98.5 23 ILE B N 1
ATOM 940 C CA . ILE B 1 23 ? 9.094 -9.359 -2.66 1 98.5 23 ILE B CA 1
ATOM 941 C C . ILE B 1 23 ? 10.484 -8.836 -2.303 1 98.5 23 ILE B C 1
ATOM 943 O O . ILE B 1 23 ? 10.625 -8.023 -1.385 1 98.5 23 ILE B O 1
ATOM 947 N N . GLU B 1 24 ? 11.469 -9.297 -2.988 1 97.69 24 GLU B N 1
ATOM 948 C CA . GLU B 1 24 ? 12.844 -8.805 -2.904 1 97.69 24 GLU B CA 1
ATOM 949 C C . GLU B 1 24 ? 13.344 -8.328 -4.266 1 97.69 24 GLU B C 1
ATOM 951 O O . GLU B 1 24 ? 13.336 -9.086 -5.234 1 97.69 24 GLU B O 1
ATOM 956 N N . THR B 1 25 ? 13.711 -7.098 -4.402 1 97 25 THR B N 1
ATOM 957 C CA . THR B 1 25 ? 14.156 -6.52 -5.664 1 97 25 THR B CA 1
ATOM 958 C C . THR B 1 25 ? 14.93 -5.223 -5.426 1 97 25 THR B C 1
ATOM 960 O O . THR B 1 25 ? 15.023 -4.75 -4.289 1 97 25 THR B O 1
ATOM 963 N N . ALA B 1 26 ? 15.578 -4.742 -6.41 1 95.44 26 ALA B N 1
ATOM 964 C CA . ALA B 1 26 ? 16.25 -3.449 -6.301 1 95.44 26 ALA B CA 1
ATOM 965 C C . ALA B 1 26 ? 15.266 -2.342 -5.949 1 95.44 26 ALA B C 1
ATOM 967 O O . ALA B 1 26 ? 14.203 -2.23 -6.57 1 95.44 26 ALA B O 1
ATOM 968 N N . ASP B 1 27 ? 15.602 -1.602 -4.945 1 95.12 27 ASP B N 1
ATOM 969 C CA . ASP B 1 27 ? 14.727 -0.498 -4.559 1 95.12 27 ASP B CA 1
ATOM 970 C C . ASP B 1 27 ? 14.828 0.657 -5.551 1 95.12 27 ASP B C 1
ATOM 972 O O . ASP B 1 27 ? 15.883 0.882 -6.148 1 95.12 27 ASP B O 1
ATOM 976 N N . ARG B 1 28 ? 13.688 1.342 -5.723 1 93.25 28 ARG B N 1
ATOM 977 C CA . ARG B 1 28 ? 13.617 2.502 -6.605 1 93.25 28 ARG B CA 1
ATOM 978 C C . ARG B 1 28 ? 12.367 3.328 -6.32 1 93.25 28 ARG B C 1
ATOM 980 O O . ARG B 1 28 ? 11.391 2.818 -5.762 1 93.25 28 ARG B O 1
ATOM 987 N N . PRO B 1 29 ? 12.453 4.551 -6.668 1 92.12 29 PRO B N 1
ATOM 988 C CA . PRO B 1 29 ? 11.242 5.367 -6.52 1 92.12 29 PRO B CA 1
ATOM 989 C C . PRO B 1 29 ? 10.047 4.781 -7.258 1 92.12 29 PRO B C 1
ATOM 991 O O . PRO B 1 29 ? 10.164 4.379 -8.414 1 92.12 29 PRO B O 1
ATOM 994 N N . GLY B 1 30 ? 8.914 4.68 -6.598 1 94.62 30 GLY B N 1
ATOM 995 C CA . GLY B 1 30 ? 7.688 4.242 -7.238 1 94.62 30 GLY B CA 1
ATOM 996 C C . GLY B 1 30 ? 7.441 2.75 -7.109 1 94.62 30 GLY B C 1
ATOM 997 O O . GLY B 1 30 ? 6.398 2.246 -7.531 1 94.62 30 GLY B O 1
ATOM 998 N N . LEU B 1 31 ? 8.352 2.055 -6.535 1 96.5 31 LEU B N 1
ATOM 999 C CA . LEU B 1 31 ? 8.258 0.602 -6.438 1 96.5 31 LEU B CA 1
ATOM 1000 C C . LEU B 1 31 ? 6.961 0.184 -5.746 1 96.5 31 LEU B C 1
ATOM 1002 O O . LEU B 1 31 ? 6.234 -0.674 -6.25 1 96.5 31 LEU B O 1
ATOM 1006 N N . LEU B 1 32 ? 6.648 0.808 -4.652 1 97.56 32 LEU B N 1
ATOM 1007 C CA . LEU B 1 32 ? 5.465 0.437 -3.883 1 97.56 32 LEU B CA 1
ATOM 1008 C C . LEU B 1 32 ? 4.203 0.582 -4.727 1 97.56 32 LEU B C 1
ATOM 1010 O O . LEU B 1 32 ? 3.381 -0.335 -4.781 1 97.56 32 LEU B O 1
ATOM 1014 N N . LEU B 1 33 ? 4.055 1.658 -5.398 1 97.06 33 LEU B N 1
ATOM 1015 C CA . LEU B 1 33 ? 2.889 1.911 -6.238 1 97.06 33 LEU B CA 1
ATOM 1016 C C . LEU B 1 33 ? 2.789 0.879 -7.355 1 97.06 33 LEU B C 1
ATOM 1018 O O . LEU B 1 33 ? 1.7 0.38 -7.648 1 97.06 33 LEU B O 1
ATOM 1022 N N . GLU B 1 34 ? 3.9 0.616 -7.895 1 97.12 34 GLU B N 1
ATOM 1023 C CA . GLU B 1 34 ? 3.939 -0.376 -8.969 1 97.12 34 GLU B CA 1
ATOM 1024 C C . GLU B 1 34 ? 3.502 -1.748 -8.461 1 97.12 34 GLU B C 1
ATOM 1026 O O . GLU B 1 34 ? 2.684 -2.418 -9.094 1 97.12 34 GLU B O 1
ATOM 1031 N N . VAL B 1 35 ? 3.982 -2.15 -7.336 1 98.25 35 VAL B N 1
ATOM 1032 C CA . VAL B 1 35 ? 3.662 -3.451 -6.762 1 98.25 35 VAL B CA 1
ATOM 1033 C C . VAL B 1 35 ? 2.168 -3.525 -6.453 1 98.25 35 VAL B C 1
ATOM 1035 O O . VAL B 1 35 ? 1.495 -4.484 -6.836 1 98.25 35 VAL B O 1
ATOM 1038 N N . ILE B 1 36 ? 1.632 -2.549 -5.832 1 98.19 36 ILE B N 1
ATOM 1039 C CA . ILE B 1 36 ? 0.228 -2.547 -5.438 1 98.19 36 ILE B CA 1
ATOM 1040 C C . ILE B 1 36 ? -0.659 -2.574 -6.68 1 98.19 36 ILE B C 1
ATOM 1042 O O . ILE B 1 36 ? -1.681 -3.264 -6.707 1 98.19 36 ILE B O 1
ATOM 1046 N N . LYS B 1 37 ? -0.237 -1.844 -7.668 1 97.56 37 LYS B N 1
ATOM 1047 C CA . LYS B 1 37 ? -0.998 -1.844 -8.914 1 97.56 37 LYS B CA 1
ATOM 1048 C C . LYS B 1 37 ? -1.062 -3.242 -9.523 1 97.56 37 LYS B C 1
ATOM 1050 O O . LYS B 1 37 ? -2.129 -3.693 -9.945 1 97.56 37 LYS B O 1
ATOM 1055 N N . ILE B 1 38 ? 0.058 -3.91 -9.586 1 98.12 38 ILE B N 1
ATOM 1056 C CA . ILE B 1 38 ? 0.106 -5.25 -10.164 1 98.12 38 ILE B CA 1
ATOM 1057 C C . ILE B 1 38 ? -0.792 -6.188 -9.359 1 98.12 38 ILE B C 1
ATOM 1059 O O . ILE B 1 38 ? -1.544 -6.98 -9.93 1 98.12 38 ILE B O 1
ATOM 1063 N N . ILE B 1 39 ? -0.75 -6.09 -8.047 1 98.44 39 ILE B N 1
ATOM 1064 C CA . ILE B 1 39 ? -1.556 -6.934 -7.172 1 98.44 39 ILE B CA 1
ATOM 1065 C C . ILE B 1 39 ? -3.039 -6.699 -7.453 1 98.44 39 ILE B C 1
ATOM 1067 O O . ILE B 1 39 ? -3.803 -7.652 -7.621 1 98.44 39 ILE B O 1
ATOM 1071 N N . THR B 1 40 ? -3.449 -5.445 -7.52 1 96.88 40 THR B N 1
ATOM 1072 C CA . THR B 1 40 ? -4.859 -5.102 -7.672 1 96.88 40 THR B CA 1
ATOM 1073 C C . THR B 1 40 ? -5.344 -5.43 -9.078 1 96.88 40 THR B C 1
ATOM 1075 O O . THR B 1 40 ? -6.512 -5.781 -9.273 1 96.88 40 THR B O 1
ATOM 1078 N N . ASP B 1 41 ? -4.473 -5.359 -10.086 1 96.69 41 ASP B N 1
ATOM 1079 C CA . ASP B 1 41 ? -4.824 -5.629 -11.477 1 96.69 41 ASP B CA 1
ATOM 1080 C C . ASP B 1 41 ? -5.25 -7.086 -11.664 1 96.69 41 ASP B C 1
ATOM 1082 O O . ASP B 1 41 ? -6.039 -7.398 -12.562 1 96.69 41 ASP B O 1
ATOM 1086 N N . VAL B 1 42 ? -4.793 -7.984 -10.844 1 97.12 42 VAL B N 1
ATOM 1087 C CA . VAL B 1 42 ? -5.168 -9.383 -10.984 1 97.12 42 VAL B CA 1
ATOM 1088 C C . VAL B 1 42 ? -6.25 -9.734 -9.969 1 97.12 42 VAL B C 1
ATOM 1090 O O . VAL B 1 42 ? -6.445 -10.906 -9.641 1 97.12 42 VAL B O 1
ATOM 1093 N N . ASN B 1 43 ? -6.848 -8.719 -9.383 1 96.12 43 ASN B N 1
ATOM 1094 C CA . ASN B 1 43 ? -8.016 -8.82 -8.516 1 96.12 43 ASN B CA 1
ATOM 1095 C C . ASN B 1 43 ? -7.664 -9.438 -7.164 1 96.12 43 ASN B C 1
ATOM 1097 O O . ASN B 1 43 ? -8.461 -10.18 -6.586 1 96.12 43 ASN B O 1
ATOM 1101 N N . VAL B 1 44 ? -6.469 -9.242 -6.75 1 98.06 44 VAL B N 1
ATOM 1102 C CA . VAL B 1 44 ? -6.023 -9.625 -5.414 1 98.06 44 VAL B CA 1
ATOM 1103 C C . VAL B 1 44 ? -6.094 -8.422 -4.48 1 98.06 44 VAL B C 1
ATOM 1105 O O . VAL B 1 44 ? -5.73 -7.309 -4.863 1 98.06 44 VAL B O 1
ATOM 1108 N N . ASP B 1 45 ? -6.523 -8.656 -3.238 1 97.5 45 ASP B N 1
ATOM 1109 C CA . ASP B 1 45 ? -6.648 -7.594 -2.246 1 97.5 45 ASP B CA 1
ATOM 1110 C C . ASP B 1 45 ? -5.418 -7.527 -1.347 1 97.5 45 ASP B C 1
ATOM 1112 O O . ASP B 1 45 ? -4.891 -8.562 -0.935 1 97.5 45 ASP B O 1
ATOM 1116 N N . VAL B 1 46 ? -5.047 -6.359 -1.058 1 98.5 46 VAL B N 1
ATOM 1117 C CA . VAL B 1 46 ? -3.998 -6.16 -0.064 1 98.5 46 VAL B CA 1
ATOM 1118 C C . VAL B 1 46 ? -4.625 -5.926 1.309 1 98.5 46 VAL B C 1
ATOM 1120 O O . VAL B 1 46 ? -5.398 -4.984 1.491 1 98.5 46 VAL B O 1
ATOM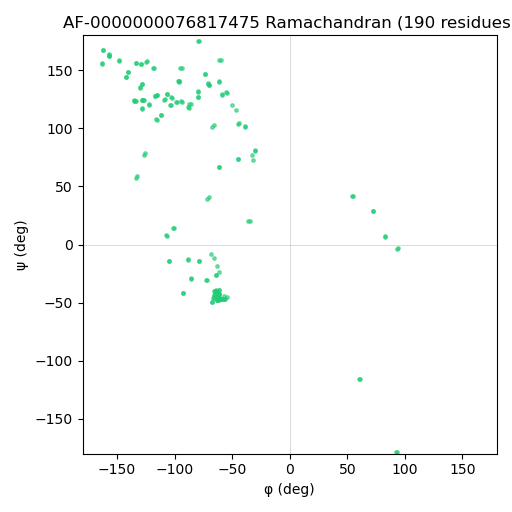 1123 N N . GLU B 1 47 ? -4.273 -6.734 2.271 1 98.12 47 GLU B N 1
ATOM 1124 C CA . GLU B 1 47 ? -4.777 -6.594 3.635 1 98.12 47 GLU B CA 1
ATOM 1125 C C . GLU B 1 47 ? -3.836 -5.746 4.484 1 98.12 47 GLU B C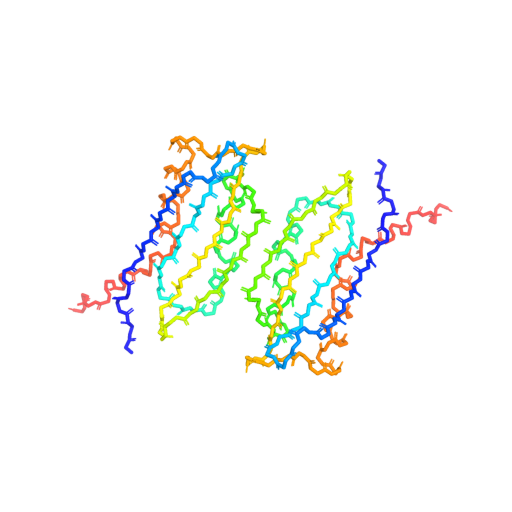 1
ATOM 1127 O O . GLU B 1 47 ? -4.289 -4.965 5.328 1 98.12 47 GLU B O 1
ATOM 1132 N N . SER B 1 48 ? -2.621 -5.996 4.297 1 98.62 48 SER B N 1
ATOM 1133 C CA . SER B 1 48 ? -1.597 -5.207 4.977 1 98.62 48 SER B CA 1
ATOM 1134 C C . SER B 1 48 ? -0.269 -5.266 4.227 1 98.62 48 SER B C 1
ATOM 1136 O O . SER B 1 48 ? -0.079 -6.117 3.357 1 98.62 48 SER B O 1
ATOM 1138 N N . ALA B 1 49 ? 0.575 -4.344 4.52 1 98.81 49 ALA B N 1
ATOM 1139 C CA . ALA B 1 49 ? 1.891 -4.234 3.893 1 98.81 49 ALA B CA 1
ATOM 1140 C C . ALA B 1 49 ? 2.943 -3.795 4.906 1 98.81 49 ALA B C 1
ATOM 1142 O O . ALA B 1 49 ? 2.652 -3.016 5.816 1 98.81 49 ALA B O 1
ATOM 1143 N N . GLU B 1 50 ? 4.109 -4.297 4.766 1 98.69 50 GLU B N 1
ATOM 1144 C CA . GLU B 1 50 ? 5.324 -3.873 5.461 1 98.69 50 GLU B CA 1
ATOM 1145 C C . GLU B 1 50 ? 6.453 -3.596 4.473 1 98.69 50 GLU B C 1
ATOM 1147 O O . GLU B 1 50 ? 6.922 -4.504 3.781 1 98.69 50 GLU B O 1
ATOM 1152 N N . ILE B 1 51 ? 6.859 -2.391 4.457 1 98.38 51 ILE B N 1
ATOM 1153 C CA . ILE B 1 51 ? 7.871 -1.946 3.504 1 98.38 51 ILE B CA 1
ATOM 1154 C C . ILE B 1 51 ? 9.227 -1.829 4.203 1 98.38 51 ILE B C 1
ATOM 1156 O O . ILE B 1 51 ? 9.336 -1.163 5.238 1 98.38 51 ILE B O 1
ATOM 1160 N N . ASP B 1 52 ? 10.172 -2.471 3.641 1 97.38 52 ASP B N 1
ATOM 1161 C CA . ASP B 1 52 ? 11.523 -2.463 4.195 1 97.38 52 ASP B CA 1
ATOM 1162 C C . ASP B 1 52 ? 12.57 -2.377 3.09 1 97.38 52 ASP B C 1
ATOM 1164 O O . ASP B 1 52 ? 12.336 -2.822 1.965 1 97.38 52 ASP B O 1
ATOM 1168 N N . THR B 1 53 ? 13.672 -1.732 3.42 1 96.62 53 THR B N 1
ATOM 1169 C CA . THR B 1 53 ? 14.797 -1.616 2.502 1 96.62 53 THR B CA 1
ATOM 1170 C C . THR B 1 53 ? 16.109 -1.883 3.227 1 96.62 53 THR B C 1
ATOM 1172 O O . THR B 1 53 ? 16.375 -1.291 4.273 1 96.62 53 THR B O 1
ATOM 1175 N N . GLU B 1 54 ? 16.844 -2.836 2.711 1 96.06 54 GLU B N 1
ATOM 1176 C CA . GLU B 1 54 ? 18.203 -3.129 3.193 1 96.06 54 GLU B CA 1
ATOM 1177 C C . GLU B 1 54 ? 19.25 -2.781 2.143 1 96.06 54 GLU B C 1
ATOM 1179 O O . GLU B 1 54 ? 19.359 -3.467 1.126 1 96.06 54 GLU B O 1
ATOM 1184 N N . GLY B 1 55 ? 20.031 -1.724 2.473 1 94.56 55 GLY B N 1
ATOM 1185 C CA . GLY B 1 55 ? 20.906 -1.209 1.428 1 94.56 55 GLY B CA 1
ATOM 1186 C C . GLY B 1 55 ? 20.156 -0.709 0.213 1 94.56 55 GLY B C 1
ATOM 1187 O O . GLY B 1 55 ? 19.312 0.184 0.324 1 94.56 55 GLY B O 1
ATOM 1188 N N . LEU B 1 56 ? 20.375 -1.372 -0.89 1 94.56 56 LEU B N 1
ATOM 1189 C CA . LEU B 1 56 ? 19.719 -0.982 -2.135 1 94.56 56 LEU B CA 1
ATOM 1190 C C . LEU B 1 56 ? 18.625 -1.971 -2.5 1 94.56 56 LEU B C 1
ATOM 1192 O O . LEU B 1 56 ? 17.969 -1.829 -3.541 1 94.56 56 LEU B O 1
ATOM 1196 N N . VAL B 1 57 ? 18.375 -2.922 -1.534 1 96.38 57 VAL B N 1
ATOM 1197 C CA . VAL B 1 57 ? 17.422 -3.99 -1.843 1 96.38 57 VAL B CA 1
ATOM 1198 C C . VAL B 1 57 ? 16.141 -3.787 -1.05 1 96.38 57 VAL B C 1
ATOM 1200 O O . VAL B 1 57 ? 16.172 -3.682 0.179 1 96.38 57 VAL B O 1
ATOM 1203 N N . ALA B 1 58 ? 15.055 -3.736 -1.772 1 97.56 58 ALA B N 1
ATOM 1204 C CA . ALA B 1 58 ? 13.734 -3.725 -1.144 1 97.56 58 ALA B CA 1
ATOM 1205 C C . ALA B 1 58 ? 13.312 -5.133 -0.736 1 97.56 58 ALA B C 1
ATOM 1207 O O . ALA B 1 58 ? 13.383 -6.066 -1.538 1 97.56 58 ALA B O 1
ATOM 1208 N N . LYS B 1 59 ? 12.859 -5.273 0.475 1 98.25 59 LYS B N 1
ATOM 1209 C CA . LYS B 1 59 ? 12.328 -6.52 1.012 1 98.25 59 LYS B CA 1
ATOM 1210 C C . LYS B 1 59 ? 10.93 -6.316 1.588 1 98.25 59 LYS B C 1
ATOM 1212 O O . LYS B 1 59 ? 10.75 -6.309 2.807 1 98.25 59 LYS B O 1
ATOM 1217 N N . ASP B 1 60 ? 9.984 -6.266 0.783 1 98.62 60 ASP B N 1
ATOM 1218 C CA . ASP B 1 60 ? 8.625 -5.91 1.172 1 98.62 60 ASP B CA 1
ATOM 1219 C C . ASP B 1 60 ? 7.789 -7.16 1.434 1 98.62 60 ASP B C 1
ATOM 1221 O O . ASP B 1 60 ? 7.973 -8.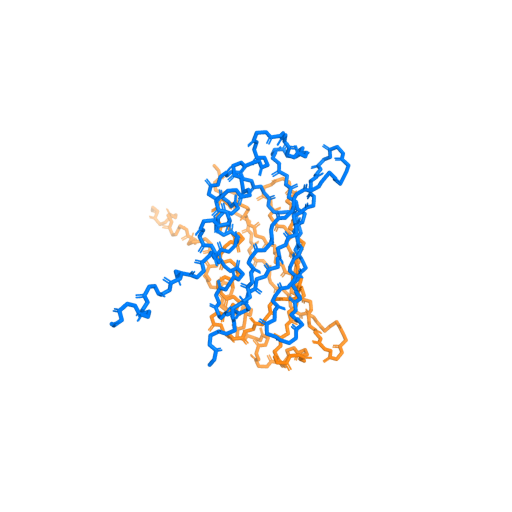188 0.778 1 98.62 60 ASP B O 1
ATOM 1225 N N . LYS B 1 61 ? 6.801 -6.977 2.318 1 98.75 61 LYS B N 1
ATOM 1226 C CA . LYS B 1 61 ? 5.84 -8.023 2.645 1 98.75 61 LYS B CA 1
ATOM 1227 C C . LYS B 1 61 ? 4.406 -7.516 2.518 1 98.75 61 LYS B C 1
ATOM 1229 O O . LYS B 1 61 ? 4.098 -6.406 2.959 1 98.75 61 LYS B O 1
ATOM 1234 N N . PHE B 1 62 ? 3.588 -8.383 1.955 1 98.88 62 PHE B N 1
ATOM 1235 C CA . PHE B 1 62 ? 2.176 -8.055 1.806 1 98.88 62 PHE B CA 1
ATOM 1236 C C . PHE B 1 62 ? 1.302 -9.227 2.238 1 98.88 62 PHE B C 1
ATOM 1238 O O . PHE B 1 62 ? 1.499 -10.359 1.786 1 98.88 62 PHE B O 1
ATOM 1245 N N . HIS B 1 63 ? 0.441 -9 3.145 1 98.88 63 HIS B N 1
ATOM 1246 C CA . HIS B 1 63 ? -0.666 -9.938 3.297 1 98.88 63 HIS B CA 1
ATOM 1247 C C . HIS B 1 63 ? -1.746 -9.688 2.25 1 98.88 63 HIS B C 1
ATOM 1249 O O . HIS B 1 63 ? -2.266 -8.578 2.137 1 98.88 63 HIS B O 1
ATOM 1255 N N . VAL B 1 64 ? -2.102 -10.75 1.532 1 98.81 64 VAL B N 1
ATOM 1256 C CA . VAL B 1 64 ? -3.021 -10.57 0.413 1 98.81 64 VAL B CA 1
ATOM 1257 C C . VAL B 1 64 ? -4.113 -11.641 0.466 1 98.81 64 VAL B C 1
ATOM 1259 O O . VAL B 1 64 ? -3.926 -12.703 1.068 1 98.81 64 VAL B O 1
ATOM 1262 N N . SER B 1 65 ? -5.184 -11.312 -0.14 1 98.62 65 SER B N 1
ATOM 1263 C CA . SER B 1 65 ? -6.301 -12.25 -0.177 1 98.62 65 SER B CA 1
ATOM 1264 C C . SER B 1 65 ? -7.109 -12.102 -1.461 1 98.62 65 SER B C 1
ATOM 1266 O O . SER B 1 65 ? -6.934 -11.125 -2.201 1 98.62 65 SER B O 1
ATOM 1268 N N . TYR B 1 66 ? -7.828 -13.141 -1.811 1 98.12 66 TYR B N 1
ATOM 1269 C CA . TYR B 1 66 ? -8.844 -13.109 -2.857 1 98.12 66 TYR B CA 1
ATOM 1270 C C . TYR B 1 66 ? -10.234 -13.367 -2.279 1 98.12 66 TYR B C 1
ATOM 1272 O O . TYR B 1 66 ? -10.531 -14.477 -1.829 1 98.12 66 TYR B O 1
ATOM 1280 N N . ARG B 1 67 ? -10.969 -12.32 -2.24 1 95.69 67 ARG B N 1
ATOM 1281 C CA . ARG B 1 67 ? -12.328 -12.406 -1.703 1 95.69 67 ARG B CA 1
ATOM 1282 C C . ARG B 1 67 ? -12.32 -13 -0.297 1 95.69 67 ARG B C 1
ATOM 1284 O O . ARG B 1 67 ? -13.117 -13.891 0.013 1 95.69 67 ARG B O 1
ATOM 1291 N N . GLY B 1 68 ? -11.344 -12.547 0.471 1 95.81 68 GLY B N 1
ATOM 1292 C CA . GLY B 1 68 ? -11.312 -12.906 1.881 1 95.81 68 GLY B CA 1
ATOM 1293 C C . GLY B 1 68 ? -10.695 -14.266 2.139 1 95.81 68 GLY B C 1
ATOM 1294 O O . GLY B 1 68 ? -10.711 -14.758 3.268 1 95.81 68 GLY B O 1
ATOM 1295 N N . ALA B 1 69 ? -10.141 -14.914 1.131 1 98.06 69 ALA B N 1
ATOM 1296 C CA . ALA B 1 69 ? -9.492 -16.219 1.268 1 98.06 69 ALA B CA 1
ATOM 1297 C C . ALA B 1 69 ? -8.047 -16.172 0.771 1 98.06 69 ALA B C 1
ATOM 1299 O O . ALA B 1 69 ? -7.68 -15.266 0.011 1 98.06 69 ALA B O 1
ATOM 1300 N N . LYS B 1 70 ? -7.258 -17.109 1.243 1 98.56 70 LYS B N 1
ATOM 1301 C CA . LYS B 1 70 ? -5.898 -17.203 0.725 1 98.56 70 LYS B CA 1
ATOM 1302 C C . LYS B 1 70 ? -5.898 -17.5 -0.774 1 98.56 70 LYS B C 1
ATOM 1304 O O . LYS B 1 70 ? -6.887 -18 -1.314 1 98.56 70 LYS B O 1
ATOM 1309 N N . LEU B 1 71 ? -4.812 -17.188 -1.422 1 98.69 71 LEU B N 1
ATOM 1310 C CA . LEU B 1 71 ? -4.707 -17.438 -2.855 1 98.69 71 LEU B CA 1
ATOM 1311 C C . LEU B 1 71 ? -4.617 -18.922 -3.15 1 98.69 71 LEU B C 1
ATOM 1313 O O . LEU B 1 71 ? -3.938 -19.672 -2.438 1 98.69 71 LEU B O 1
ATOM 1317 N N . ASN B 1 72 ? -5.301 -19.359 -4.117 1 98.19 72 ASN B N 1
ATOM 1318 C CA . ASN B 1 72 ? -5.051 -20.719 -4.59 1 98.19 72 ASN B CA 1
ATOM 1319 C C . ASN B 1 72 ? -3.811 -20.781 -5.477 1 98.19 72 ASN B C 1
ATOM 1321 O O . ASN B 1 72 ? -3.209 -19.75 -5.789 1 98.19 72 ASN B O 1
ATOM 1325 N N . SER B 1 73 ? -3.496 -21.969 -5.832 1 97.44 73 SER B N 1
ATOM 1326 C CA . SER B 1 73 ? -2.246 -22.188 -6.551 1 97.44 73 SER B CA 1
ATOM 1327 C C . SER B 1 73 ? -2.232 -21.438 -7.875 1 97.44 73 SER B C 1
ATOM 1329 O O . SER B 1 73 ? -1.212 -20.859 -8.258 1 97.44 73 SER B O 1
ATOM 1331 N N . SER B 1 74 ? -3.297 -21.391 -8.562 1 98 74 SER B N 1
ATOM 1332 C CA . SER B 1 74 ? -3.379 -20.75 -9.867 1 98 74 SER B CA 1
ATOM 1333 C C . SER B 1 74 ? -3.207 -19.234 -9.742 1 98 74 SER B C 1
ATOM 1335 O O . SER B 1 74 ? -2.412 -18.641 -10.469 1 98 74 SER B O 1
ATOM 1337 N N . LEU B 1 75 ? -3.936 -18.656 -8.852 1 98.25 75 LEU B N 1
ATOM 1338 C CA . LEU B 1 75 ? -3.867 -17.219 -8.656 1 98.25 75 LEU B CA 1
ATOM 1339 C C . LEU B 1 75 ? -2.492 -16.812 -8.141 1 98.25 75 LEU B C 1
ATOM 1341 O O . LEU B 1 75 ? -1.955 -15.773 -8.555 1 98.25 75 LEU B O 1
ATOM 1345 N N . SER B 1 76 ? -1.956 -17.594 -7.254 1 98.5 76 SER B N 1
ATOM 1346 C CA . SER B 1 76 ? -0.601 -17.344 -6.77 1 98.5 76 SER B CA 1
ATOM 1347 C C . SER B 1 76 ? 0.4 -17.312 -7.918 1 98.5 76 SER B C 1
ATOM 1349 O O . SER B 1 76 ? 1.257 -16.422 -7.969 1 98.5 76 SER B O 1
ATOM 1351 N N . GLN B 1 77 ? 0.245 -18.25 -8.766 1 98 77 GLN B N 1
ATOM 1352 C CA . GLN B 1 77 ? 1.17 -18.328 -9.891 1 98 77 GLN B CA 1
ATOM 1353 C C . GLN B 1 77 ? 1.018 -17.125 -10.812 1 98 77 GLN B C 1
ATOM 1355 O O . GLN B 1 77 ? 2.01 -16.578 -11.297 1 98 77 GLN B O 1
ATOM 1360 N N . VAL B 1 78 ? -0.164 -16.75 -11.109 1 98.38 78 VAL B N 1
ATOM 1361 C CA . VAL B 1 78 ? -0.423 -15.578 -11.938 1 98.38 78 VAL B CA 1
ATOM 1362 C C . VAL B 1 78 ? 0.22 -14.344 -11.305 1 98.38 78 VAL B C 1
ATOM 1364 O O . VAL B 1 78 ? 0.915 -13.578 -11.984 1 98.38 78 VAL B O 1
ATOM 1367 N N . LEU B 1 79 ? 0.033 -14.133 -10.016 1 98.62 79 LEU B N 1
ATOM 1368 C CA . LEU B 1 79 ? 0.568 -12.977 -9.297 1 98.62 79 LEU B CA 1
ATOM 1369 C C . LEU B 1 79 ? 2.092 -12.969 -9.344 1 98.62 79 LEU B C 1
ATOM 1371 O O . LEU B 1 79 ? 2.701 -11.945 -9.672 1 98.62 79 LEU B O 1
ATOM 1375 N N . VAL B 1 80 ? 2.693 -14.133 -9.062 1 98.19 80 VAL B N 1
ATOM 1376 C CA . VAL B 1 80 ? 4.148 -14.258 -9.062 1 98.19 80 VAL B CA 1
ATOM 1377 C C . VAL B 1 80 ? 4.699 -13.953 -10.453 1 98.19 80 VAL B C 1
ATOM 1379 O O . VAL B 1 80 ? 5.66 -13.195 -10.586 1 98.19 80 VAL B O 1
ATOM 1382 N N . ASN B 1 81 ? 4.078 -14.508 -11.469 1 97.56 81 ASN B N 1
ATOM 1383 C CA . ASN B 1 81 ? 4.531 -14.289 -12.836 1 97.56 81 ASN B CA 1
ATOM 1384 C C . ASN B 1 81 ? 4.426 -12.82 -13.242 1 97.56 81 ASN B C 1
ATOM 1386 O O . ASN B 1 81 ? 5.336 -12.273 -13.859 1 97.56 81 ASN B O 1
ATOM 1390 N N . CYS B 1 82 ? 3.346 -12.203 -12.891 1 98 82 CYS B N 1
ATOM 1391 C CA . CYS B 1 82 ? 3.156 -10.789 -13.203 1 98 82 CYS B CA 1
ATOM 1392 C C . CYS B 1 82 ? 4.207 -9.93 -12.508 1 98 82 CYS B C 1
ATOM 1394 O O . CYS B 1 82 ? 4.828 -9.078 -13.141 1 98 82 CYS B O 1
ATOM 1396 N N . LEU B 1 83 ? 4.426 -10.172 -11.234 1 98.25 83 LEU B N 1
ATOM 1397 C CA . LEU B 1 83 ? 5.383 -9.383 -10.461 1 98.25 83 LEU B CA 1
ATOM 1398 C C . LEU B 1 83 ? 6.797 -9.578 -10.992 1 98.25 83 LEU B C 1
ATOM 1400 O O . LEU B 1 83 ? 7.551 -8.617 -11.141 1 98.25 83 LEU B O 1
ATOM 1404 N N . ARG B 1 84 ? 7.109 -10.797 -11.312 1 96.25 84 ARG B N 1
ATOM 1405 C CA . ARG B 1 84 ? 8.438 -11.078 -11.844 1 96.25 84 ARG B CA 1
ATOM 1406 C C . ARG B 1 84 ? 8.633 -10.406 -13.203 1 96.25 84 ARG B C 1
ATOM 1408 O O . ARG B 1 84 ? 9.719 -9.906 -13.508 1 96.25 84 ARG B O 1
ATOM 1415 N N . TYR B 1 85 ? 7.648 -10.438 -13.977 1 95.38 85 TYR B N 1
ATOM 1416 C CA . TYR B 1 85 ? 7.715 -9.852 -15.312 1 95.38 85 TYR B CA 1
ATOM 1417 C C . TYR B 1 85 ? 7.879 -8.336 -15.234 1 95.38 85 TYR B C 1
ATOM 1419 O O . TYR B 1 85 ? 8.766 -7.766 -15.867 1 95.38 85 TYR B O 1
ATOM 1427 N N . TYR B 1 86 ? 7.145 -7.672 -14.43 1 94.94 86 TYR B N 1
ATOM 1428 C CA . TYR B 1 86 ? 7.074 -6.215 -14.445 1 94.94 86 TYR B CA 1
ATOM 1429 C C . TYR B 1 86 ? 8.188 -5.605 -13.602 1 94.94 86 TYR B C 1
ATOM 1431 O O . TYR B 1 86 ? 8.633 -4.484 -13.859 1 94.94 86 TYR B O 1
ATOM 1439 N N . LEU B 1 87 ? 8.641 -6.266 -12.578 1 94.12 87 LEU B N 1
ATOM 1440 C CA . LEU B 1 87 ? 9.664 -5.715 -11.688 1 94.12 87 LEU B CA 1
ATOM 1441 C C . LEU B 1 87 ? 11.062 -6.043 -12.195 1 94.12 87 LEU B C 1
ATOM 1443 O O . LEU B 1 87 ? 12.055 -5.508 -11.695 1 94.12 87 LEU B O 1
ATOM 1447 N N . ARG B 1 88 ? 11.086 -6.977 -13.141 1 79.56 88 ARG B N 1
ATOM 1448 C CA . ARG B 1 88 ? 12.391 -7.328 -13.703 1 79.56 88 ARG B CA 1
ATOM 1449 C C . ARG B 1 88 ? 12.984 -6.156 -14.477 1 79.56 88 ARG B C 1
ATOM 1451 O O . ARG B 1 88 ? 12.289 -5.5 -15.25 1 79.56 88 ARG B O 1
ATOM 1458 N N . ARG B 1 89 ? 13.922 -5.477 -13.914 1 65.38 89 ARG B N 1
ATOM 1459 C CA . ARG B 1 89 ? 14.664 -4.504 -14.711 1 65.38 89 ARG B CA 1
ATOM 1460 C C . ARG B 1 89 ? 15.164 -5.125 -16.016 1 65.38 89 ARG B C 1
ATOM 1462 O O . ARG B 1 89 ? 15.531 -6.301 -16.047 1 65.38 89 ARG B O 1
ATOM 1469 N N . PRO B 1 90 ? 14.664 -4.469 -17.172 1 52.78 90 PRO B N 1
ATOM 1470 C CA . PRO B 1 90 ? 15.203 -5.027 -18.422 1 52.78 90 PRO B CA 1
ATOM 1471 C C . PRO B 1 90 ? 16.688 -5.395 -18.312 1 52.78 90 PRO B C 1
ATOM 1473 O O . PRO B 1 90 ? 17.438 -4.707 -17.625 1 52.78 90 PRO B O 1
ATOM 1476 N N . GLU B 1 91 ? 16.969 -6.637 -18.141 1 47.09 91 GLU B N 1
ATOM 1477 C CA . GLU B 1 91 ? 18.344 -6.949 -18.453 1 47.09 91 GLU B CA 1
ATOM 1478 C C . GLU B 1 91 ? 18.875 -6.07 -19.594 1 47.09 91 GLU B C 1
ATOM 1480 O O . GLU B 1 91 ? 18.219 -5.934 -20.625 1 47.09 91 GLU B O 1
ATOM 1485 N N . THR B 1 92 ? 19.203 -4.836 -19.297 1 44.59 92 THR B N 1
ATOM 1486 C CA . THR B 1 92 ? 19.906 -4.16 -20.391 1 44.59 92 THR B CA 1
ATOM 1487 C C . THR B 1 92 ? 20.703 -5.156 -21.219 1 44.59 92 THR B C 1
ATOM 1489 O O . THR B 1 92 ? 21.547 -5.891 -20.688 1 44.59 92 THR B O 1
ATOM 1492 N N . ASP B 1 93 ? 20.031 -5.859 -22.141 1 42.91 93 ASP B N 1
ATOM 1493 C CA . ASP B 1 93 ? 20.859 -6.391 -23.219 1 42.91 93 ASP B CA 1
ATOM 1494 C C . ASP B 1 93 ? 22 -5.43 -23.562 1 42.91 93 ASP B C 1
ATOM 1496 O O . ASP B 1 93 ? 21.953 -4.762 -24.594 1 42.91 93 ASP B O 1
ATOM 1500 N N . GLU B 1 94 ? 22.344 -4.566 -22.703 1 41.38 94 GLU B N 1
ATOM 1501 C CA . GLU B 1 94 ? 23.422 -3.717 -23.188 1 41.38 94 GLU B CA 1
ATOM 1502 C C . GLU B 1 94 ? 24.688 -4.531 -23.453 1 41.38 94 GLU B C 1
ATOM 1504 O O . GLU B 1 94 ? 25.703 -3.98 -23.875 1 41.38 94 GLU B O 1
ATOM 1509 N N . ASP B 1 95 ? 24.859 -5.727 -22.922 1 40.12 95 ASP B N 1
ATOM 1510 C CA . ASP B 1 95 ? 26.203 -6.18 -23.25 1 40.12 95 ASP B CA 1
ATOM 1511 C C . ASP B 1 95 ? 26.344 -6.453 -24.734 1 40.12 95 ASP B C 1
ATOM 1513 O O . ASP B 1 95 ? 27.297 -7.102 -25.172 1 40.12 95 ASP B O 1
ATOM 1517 N N . SER B 1 96 ? 25.188 -6.414 -25.469 1 39.22 96 SER B N 1
ATOM 1518 C CA . SER B 1 96 ? 25.562 -6.781 -26.828 1 39.22 96 SER B CA 1
ATOM 1519 C C . SER B 1 96 ? 26.391 -5.68 -27.484 1 39.22 96 SER B C 1
ATOM 1521 O O . SER B 1 96 ? 25.844 -4.672 -27.938 1 39.22 96 SER B O 1
ATOM 1523 N N . TYR B 1 97 ? 27.359 -5.051 -26.703 1 31.02 97 TYR B N 1
ATOM 1524 C CA . TYR B 1 97 ? 28.359 -4.559 -27.656 1 31.02 97 TYR B CA 1
ATOM 1525 C C . TYR B 1 97 ? 28.953 -5.703 -28.469 1 31.02 97 TYR B C 1
ATOM 1527 O O . TYR B 1 97 ? 29.062 -6.828 -27.984 1 31.02 97 TYR B O 1
#

Foldseek 3Di:
DPPPFQWDWDWADDDFQWIKIKIKAFDDPCVVVVLVVLCVVLPKAWPDKDWDDDDRMTIIMTIIGHPRGYDDPVSRVSSRVSCNVPRPDPPPPVVPD/DPPPFAWDWDWADDDFQWIKIKIKAFDDPCVVVVLVVLCVVLPKAWPDKDWDDDDRMTIIMTIIGHPRGYDDPVSSVSSRVSCNVPRPDPPPPVVPD

Secondary structure (DSSP, 8-state):
----PPPEEEEEE-SSS-EEEEEEEE--TTHHHHHHHHHHHTTPEEEEEE--EETTEEEEEEEEEBTTB---HHHHHHHHHHHHHHHS----TT---/----PPPEEEEEE-SSS-EEEEEEEE--TTHHHHHHHHHHHTTPEEEEEE--EETTEEEEEEEEEBTTB---HHHHHHHHHHHHHHHS----TT---

InterPro domains:
  IPR002912 ACT domain [PS51671] (20-97)
  IPR040217 ACT domain-containing protein ACR1-12 [PTHR31096] (12-87)
  IPR045865 ACT-like domain [SSF55021] (18-71)

Organism: Aegilops tauschii subsp. strangulata (NCBI:txid200361)

Radius of gyration: 18.25 Å; Cα contacts (8 Å, |Δi|>4): 340; chains: 2; bounding box: 60×44×46 Å

pLDDT: mean 90.19, std 17.51, range [30.67, 98.88]

Solvent-accessible surface area (backbone atoms only — not comparable to full-atom values): 10728 Å² total; per-residue (Å²): 126,83,70,86,50,69,70,44,70,48,79,41,82,57,62,77,46,20,19,37,37,39,39,33,29,58,57,58,94,62,48,68,61,52,53,52,46,56,43,47,73,73,67,35,43,70,42,30,37,40,51,41,69,58,90,63,34,25,52,30,37,30,36,28,20,43,93,67,21,32,59,51,73,66,57,44,48,51,52,43,52,50,50,53,60,70,66,44,66,73,70,66,74,58,72,75,111,127,83,70,87,50,70,72,47,69,47,78,39,82,57,62,77,46,20,18,39,37,41,40,32,29,57,55,58,92,60,48,68,61,52,53,52,48,57,43,46,73,73,64,35,42,71,42,30,37,40,51,43,71,58,90,63,33,25,50,31,38,31,36,29,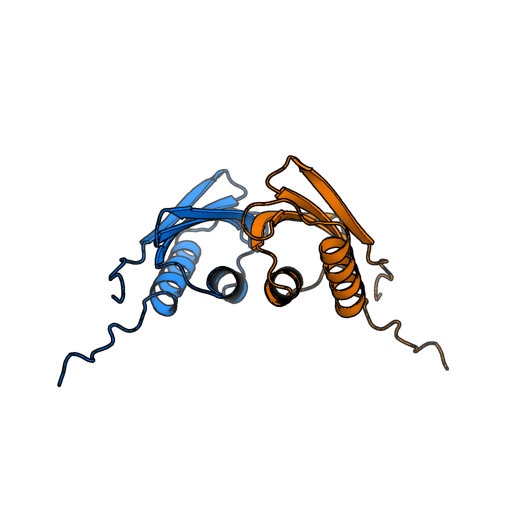20,42,94,68,20,32,62,51,73,68,58,45,48,52,52,44,52,51,50,54,61,70,67,44,66,74,70,68,74,59,72,76,111